Protein AF-A0A2K3P5J8-F1 (afdb_monomer)

Radius of gyration: 22.22 Å; Cα contacts (8 Å, |Δi|>4): 379; chains: 1; bounding box: 51×48×71 Å

InterPro domains:
  IPR001128 Cytochrome P450 [PF00067] (2-139)
  IPR001128 Cytochrome P450 [PF00067] (143-196)
  IPR001128 Cytochrome P450 [PF00067] (200-304)
  IPR001128 Cytochrome P450 [PR00385] (159-176)
  IPR001128 Cytochrome P450 [PR00385] (253-262)
  IPR001128 Cytochrome P450 [PR00385] (262-273)
  IPR002401 Cytochrome P450, E-class, group I [PR00463] (1-13)
  IPR002401 Cytochrome P450, E-class, group I [PR00463] (216-240)
  IPR002401 Cytochrome P450, E-class, group I [PR00463] (252-262)
  IPR002401 Cytochrome P450, E-class, group I [PR00463] (262-285)
  IPR017972 Cytochrome P450, conserved site [PS00086] (255-264)
  IPR036396 Cytochrome P450 superfamily [G3DSA:1.10.630.10] (1-140)
  IPR036396 Cytochrome P450 superfamily [G3DSA:1.10.630.10] (141-198)
  IPR036396 Cytochrome P450 superfamily [G3DSA:1.10.630.10] (199-310)
  IPR036396 Cytochrome P450 superfamily [SSF48264] (2-319)
  IPR052306 Cytochrome P450 71D [PTHR47953] (198-319)

Foldseek 3Di:
DQCCPCPVCVVLNVAADQDLLCCVQLVHLQAQQHDGDDPSNVVNLCCLQVPCQDLVNLVVLVVQLVVLLVVLLVVQVVQFQHKDLVQVSLLLSLLSSLCCSVPVDRDPCSVVLLVVLQVSLQVQQDDDVCSLAVVPVVSVDDDDHDDNVVSHSSVVRNQDHHDDPPPVVVVVVVCVVPVVSVVVSVVVSVVVQPDDGDWDDDPNDIDDGNPDDDDPLVCLQQPCVVDPVSVDPDPCVCVPDPDDCAAPHSSHPPQHHHPSGNSNPSNVVCSPVVSVVSPVVFWDKDDPPPDDPVNPDQDWDGGSDTDRPDGDMIRTHTPDD

Structure (mmCIF, N/CA/C/O backbone):
data_AF-A0A2K3P5J8-F1
#
_entry.id   AF-A0A2K3P5J8-F1
#
loop_
_atom_site.group_PDB
_atom_site.id
_atom_site.type_symbol
_atom_site.label_atom_id
_atom_site.label_alt_id
_atom_site.label_comp_id
_atom_site.label_asym_id
_atom_site.label_entity_id
_atom_site.label_seq_id
_atom_site.pdbx_PDB_ins_code
_atom_site.Cartn_x
_atom_site.Cartn_y
_atom_site.Cartn_z
_atom_site.occupancy
_atom_site.B_iso_or_equiv
_atom_site.auth_seq_id
_atom_site.auth_comp_id
_atom_site.auth_asym_id
_atom_site.auth_atom_id
_atom_site.pdbx_PDB_model_num
ATOM 1 N N . MET A 1 1 ? 4.972 -18.126 -15.139 1.00 86.12 1 MET A N 1
ATOM 2 C CA . MET A 1 1 ? 5.024 -16.752 -15.685 1.00 86.12 1 MET A CA 1
ATOM 3 C C . MET A 1 1 ? 5.557 -15.723 -14.688 1.00 86.12 1 MET A C 1
ATOM 5 O O . MET A 1 1 ? 6.621 -15.188 -14.948 1.00 86.12 1 MET A O 1
ATOM 9 N N . THR A 1 2 ? 4.918 -15.466 -13.536 1.00 89.62 2 THR A N 1
ATOM 10 C CA . THR A 1 2 ? 5.352 -14.400 -12.597 1.00 89.62 2 THR A CA 1
ATOM 11 C C . THR A 1 2 ? 6.820 -14.499 -12.171 1.00 89.62 2 THR A C 1
ATOM 13 O O . THR A 1 2 ? 7.558 -13.527 -12.296 1.00 89.62 2 THR A O 1
ATOM 16 N N . LYS A 1 3 ? 7.278 -15.687 -11.754 1.00 90.88 3 LYS A N 1
ATOM 17 C CA . LYS A 1 3 ? 8.689 -15.945 -11.419 1.00 90.88 3 LYS A CA 1
ATOM 18 C C . LYS A 1 3 ? 9.641 -15.673 -12.590 1.00 90.88 3 LYS A C 1
ATOM 20 O O . LYS A 1 3 ? 10.708 -15.102 -12.391 1.00 90.88 3 LYS A O 1
ATOM 25 N N . GLU A 1 4 ? 9.253 -16.046 -13.809 1.00 89.19 4 GLU A N 1
ATOM 26 C CA . GLU A 1 4 ? 10.071 -15.795 -15.001 1.00 89.19 4 GLU A CA 1
ATOM 27 C C . GLU A 1 4 ? 10.214 -14.304 -15.292 1.00 89.19 4 GLU A C 1
ATOM 29 O O . GLU A 1 4 ? 11.295 -13.873 -15.669 1.00 89.19 4 GLU A O 1
ATOM 34 N N . ILE A 1 5 ? 9.163 -13.515 -15.067 1.00 89.19 5 ILE A N 1
ATOM 35 C CA . ILE A 1 5 ? 9.179 -12.061 -15.271 1.00 89.19 5 ILE A CA 1
ATOM 36 C C . ILE A 1 5 ? 9.971 -11.360 -14.164 1.00 89.19 5 ILE A C 1
ATOM 38 O O . ILE A 1 5 ? 10.838 -10.541 -14.438 1.00 89.19 5 ILE A O 1
ATOM 42 N N . MET A 1 6 ? 9.658 -11.657 -12.901 1.00 91.00 6 MET A N 1
ATOM 43 C CA . MET A 1 6 ? 10.107 -10.853 -11.759 1.00 91.00 6 MET A CA 1
ATOM 44 C C . MET A 1 6 ? 11.432 -11.323 -11.151 1.00 91.00 6 MET A C 1
ATOM 46 O O . MET A 1 6 ? 11.985 -10.623 -10.306 1.00 91.00 6 MET A O 1
ATOM 50 N N . LYS A 1 7 ? 11.932 -12.503 -11.542 1.00 90.50 7 LYS A N 1
ATOM 51 C CA . LYS A 1 7 ? 13.196 -13.062 -11.041 1.00 90.50 7 LYS A CA 1
ATOM 52 C C . LYS A 1 7 ? 14.131 -13.496 -12.160 1.00 90.50 7 LYS A C 1
ATOM 54 O O . LYS A 1 7 ? 15.278 -13.073 -12.160 1.00 90.50 7 LYS A O 1
ATOM 59 N N . THR A 1 8 ? 13.668 -14.322 -13.097 1.00 89.00 8 THR A N 1
ATOM 60 C CA . THR A 1 8 ? 14.549 -14.857 -14.153 1.00 89.00 8 THR A CA 1
ATOM 61 C C . THR A 1 8 ? 14.939 -13.788 -15.174 1.00 89.00 8 THR A C 1
ATOM 63 O O . THR A 1 8 ? 16.115 -13.629 -15.473 1.00 89.00 8 THR A O 1
ATOM 66 N N . ASN A 1 9 ? 13.961 -13.029 -15.669 1.00 86.69 9 ASN A N 1
ATOM 67 C CA . ASN A 1 9 ? 14.130 -11.964 -16.661 1.00 86.69 9 ASN A CA 1
ATOM 68 C C . ASN A 1 9 ? 13.915 -10.583 -16.024 1.00 86.69 9 ASN A C 1
ATOM 70 O O . ASN A 1 9 ? 13.424 -9.654 -16.665 1.00 86.69 9 ASN A O 1
ATOM 74 N N . ASP A 1 10 ? 14.244 -10.449 -14.736 1.00 87.19 10 ASP A N 1
ATOM 75 C CA . ASP A 1 10 ? 13.905 -9.260 -13.954 1.00 87.19 10 ASP A CA 1
ATOM 76 C C . ASP A 1 10 ? 14.518 -7.983 -14.533 1.00 87.19 10 ASP A C 1
ATOM 78 O O . ASP A 1 10 ? 13.893 -6.929 -14.502 1.00 87.19 10 ASP A O 1
ATOM 82 N N . PHE A 1 11 ? 15.711 -8.091 -15.114 1.00 87.06 11 PHE A N 1
ATOM 83 C CA . PHE A 1 11 ? 16.410 -7.009 -15.783 1.00 87.06 11 PHE A CA 1
ATOM 84 C C . PHE A 1 11 ? 15.687 -6.572 -17.064 1.00 87.06 11 PHE A C 1
ATOM 86 O O . PHE A 1 11 ? 15.531 -5.377 -17.287 1.00 87.06 11 PHE A O 1
ATOM 93 N N . THR A 1 12 ? 15.152 -7.510 -17.849 1.00 85.38 12 THR A N 1
ATOM 94 C CA . THR A 1 12 ? 14.373 -7.217 -19.064 1.00 85.38 12 THR A CA 1
ATOM 95 C C . THR A 1 12 ? 13.085 -6.454 -18.743 1.00 85.38 12 THR A C 1
ATOM 97 O O . THR A 1 12 ? 12.667 -5.582 -19.501 1.00 85.38 12 THR A O 1
ATOM 100 N N . PHE A 1 13 ? 12.468 -6.747 -17.594 1.00 86.12 13 PHE A N 1
ATOM 101 C CA . PHE A 1 13 ? 11.162 -6.2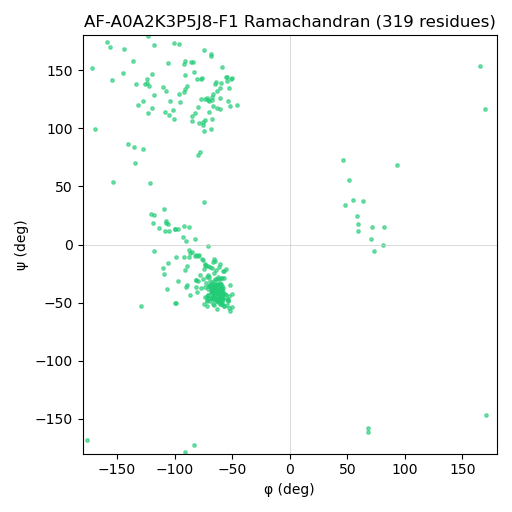06 -17.202 1.00 86.12 13 PHE A CA 1
ATOM 102 C C . PHE A 1 13 ? 11.214 -5.166 -16.080 1.00 86.12 13 PHE A C 1
ATOM 104 O O . PHE A 1 13 ? 10.180 -4.806 -15.512 1.00 86.12 13 PHE A O 1
ATOM 111 N N . CYS A 1 14 ? 12.402 -4.673 -15.727 1.00 86.75 14 CYS A N 1
ATOM 112 C CA . CYS A 1 14 ? 12.530 -3.702 -14.647 1.00 86.75 14 CYS A CA 1
ATOM 113 C C . CYS A 1 14 ? 12.212 -2.267 -15.071 1.00 86.75 14 CYS A C 1
ATOM 115 O O . CYS A 1 14 ? 12.124 -1.413 -14.192 1.00 86.75 14 CYS A O 1
ATOM 117 N N . ASP A 1 15 ? 12.026 -1.976 -16.356 1.00 87.00 15 ASP A N 1
ATOM 118 C CA . ASP A 1 15 ? 11.638 -0.644 -16.815 1.00 87.00 15 ASP A CA 1
ATOM 119 C C . ASP A 1 15 ? 10.164 -0.313 -16.544 1.00 87.00 15 ASP A C 1
ATOM 121 O O . ASP A 1 15 ? 9.356 -1.147 -16.121 1.00 87.00 15 ASP A O 1
ATOM 125 N N . ARG A 1 16 ? 9.830 0.968 -16.706 1.00 82.62 16 ARG A N 1
ATOM 126 C CA . ARG A 1 16 ? 8.494 1.517 -16.477 1.00 82.62 16 ARG A CA 1
ATOM 127 C C . ARG A 1 16 ? 7.994 2.214 -17.735 1.00 82.62 16 ARG A C 1
ATOM 129 O O . ARG A 1 16 ? 8.796 2.827 -18.439 1.00 82.62 16 ARG A O 1
ATOM 136 N N . PRO A 1 17 ? 6.691 2.112 -18.044 1.00 78.12 17 PRO A N 1
ATOM 137 C CA . PRO A 1 17 ? 6.128 2.861 -19.153 1.00 78.12 17 PRO A CA 1
ATOM 138 C C . PRO A 1 17 ? 6.231 4.361 -18.863 1.00 78.12 17 PRO A C 1
ATOM 140 O O . PRO A 1 17 ? 5.991 4.792 -17.739 1.00 78.12 17 PRO A O 1
ATOM 143 N N . ASN A 1 18 ? 6.556 5.151 -19.884 1.00 73.81 18 ASN A N 1
ATOM 144 C CA . ASN A 1 18 ? 6.472 6.604 -19.801 1.00 73.81 18 ASN A CA 1
ATOM 145 C C . ASN A 1 18 ? 5.001 7.003 -19.978 1.00 73.81 18 ASN A C 1
ATOM 147 O O . ASN A 1 18 ? 4.463 6.882 -21.080 1.00 73.81 18 ASN A O 1
ATOM 151 N N . LEU A 1 19 ? 4.355 7.377 -18.875 1.00 74.94 19 LEU A N 1
ATOM 152 C CA . LEU A 1 19 ? 2.965 7.827 -18.836 1.00 74.94 19 LEU A CA 1
ATOM 153 C C . LEU A 1 19 ? 2.952 9.335 -18.586 1.00 74.94 19 LEU A C 1
ATOM 155 O O . LEU A 1 19 ? 3.613 9.797 -17.655 1.00 74.94 19 LEU A O 1
ATOM 159 N N . LEU A 1 20 ? 2.182 10.100 -19.354 1.00 69.19 20 LEU A N 1
ATOM 160 C CA . LEU A 1 20 ? 2.108 11.557 -19.272 1.00 69.19 20 LEU A CA 1
ATOM 161 C C . LEU A 1 20 ? 1.772 12.032 -17.857 1.00 69.19 20 LEU A C 1
ATOM 163 O O . LEU A 1 20 ? 2.447 12.913 -17.332 1.00 69.19 20 LEU A O 1
ATOM 167 N N . LEU A 1 21 ? 0.764 11.430 -17.220 1.00 67.62 21 LEU A N 1
ATOM 168 C CA . LEU A 1 21 ? 0.377 11.806 -15.858 1.00 67.62 21 LEU A CA 1
ATOM 169 C C . LEU A 1 21 ? 1.477 11.488 -14.843 1.00 67.62 21 LEU A C 1
ATOM 171 O O . LEU A 1 21 ? 1.719 12.297 -13.951 1.00 67.62 21 LEU A O 1
ATOM 175 N N . SER A 1 22 ? 2.193 10.369 -15.009 1.00 70.19 22 SER A N 1
ATOM 176 C CA . SER A 1 22 ? 3.360 10.077 -14.169 1.00 70.19 22 SER A CA 1
ATOM 177 C C . SER A 1 22 ? 4.454 11.122 -14.381 1.00 70.19 22 SER A C 1
ATOM 179 O O . SER A 1 22 ? 4.959 11.680 -13.415 1.00 70.19 22 SER A O 1
ATOM 181 N N . THR A 1 23 ? 4.740 11.493 -15.628 1.00 73.56 23 THR A N 1
ATOM 182 C CA . THR A 1 23 ? 5.722 12.520 -15.986 1.00 73.56 23 THR A CA 1
ATOM 183 C C . THR A 1 23 ? 5.356 13.878 -15.391 1.00 73.56 23 THR A C 1
ATOM 185 O O . THR A 1 23 ? 6.232 14.578 -14.900 1.00 73.56 23 THR A O 1
ATOM 188 N N . ILE A 1 24 ? 4.076 14.244 -15.343 1.00 69.69 24 ILE A N 1
ATOM 189 C CA . ILE A 1 24 ? 3.640 15.502 -14.722 1.00 69.69 24 ILE A CA 1
ATOM 190 C C . ILE A 1 24 ? 3.752 15.429 -13.193 1.00 69.69 24 ILE A C 1
ATOM 192 O O . ILE A 1 24 ? 4.382 16.283 -12.574 1.00 69.69 24 ILE A O 1
ATOM 196 N N . LEU A 1 25 ? 3.156 14.408 -12.575 1.00 67.38 25 LEU A N 1
ATOM 197 C CA . LEU A 1 25 ? 3.009 14.332 -11.116 1.00 67.38 25 LEU A CA 1
ATOM 198 C C . LEU A 1 25 ? 4.304 13.991 -10.385 1.00 67.38 25 LEU A C 1
ATOM 200 O O . LEU A 1 25 ? 4.431 14.249 -9.191 1.00 67.38 25 LEU A O 1
ATOM 204 N N . THR A 1 26 ? 5.260 13.399 -11.090 1.00 70.62 26 THR A N 1
ATOM 205 C CA . THR A 1 26 ? 6.503 12.895 -10.499 1.00 70.62 26 THR A CA 1
ATOM 206 C C . THR A 1 26 ? 7.724 13.574 -11.109 1.00 70.62 26 THR A C 1
ATOM 208 O O . THR A 1 26 ? 8.815 13.008 -11.136 1.00 70.62 26 THR A O 1
ATOM 211 N N . TYR A 1 27 ? 7.521 14.804 -11.601 1.00 73.44 27 TYR A N 1
ATOM 212 C CA . TYR A 1 27 ? 8.539 15.682 -12.176 1.00 73.44 27 TYR A CA 1
ATOM 213 C C . TYR A 1 27 ? 9.438 14.935 -13.162 1.00 73.44 27 TYR A C 1
ATOM 215 O O . TYR A 1 27 ? 10.588 14.607 -12.879 1.00 73.44 27 TYR A O 1
ATOM 223 N N . ASN A 1 28 ? 8.869 14.633 -14.322 1.00 76.38 28 ASN A N 1
ATOM 224 C CA . ASN A 1 28 ? 9.479 13.890 -15.413 1.00 76.38 28 ASN A CA 1
ATOM 225 C C . ASN A 1 28 ? 9.842 12.430 -15.076 1.00 76.38 28 ASN A C 1
ATOM 227 O O . ASN A 1 28 ? 10.878 11.932 -15.515 1.00 76.38 28 ASN A O 1
ATOM 231 N N . ALA A 1 29 ? 9.001 11.742 -14.290 1.00 78.50 29 ALA A N 1
ATOM 232 C CA . ALA A 1 29 ? 9.229 10.349 -13.888 1.00 78.50 29 ALA A CA 1
ATOM 233 C C . ALA A 1 29 ? 10.597 10.152 -13.212 1.00 78.50 29 ALA A C 1
ATOM 235 O O . ALA A 1 29 ? 11.289 9.161 -13.437 1.00 78.50 29 ALA A O 1
ATOM 236 N N . THR A 1 30 ? 11.023 11.115 -12.391 1.00 81.38 30 THR A N 1
ATOM 237 C CA . THR A 1 30 ? 12.335 11.082 -11.719 1.00 81.38 30 THR A CA 1
ATOM 238 C C . THR A 1 30 ? 12.295 10.400 -10.356 1.00 81.38 30 THR A C 1
ATOM 240 O O . THR A 1 30 ? 13.314 10.322 -9.677 1.00 81.38 30 THR A O 1
ATOM 243 N N . ASP A 1 31 ? 11.141 9.880 -9.961 1.00 82.75 31 ASP A N 1
ATOM 244 C CA . ASP A 1 31 ? 10.885 9.256 -8.670 1.00 82.75 31 ASP A CA 1
ATOM 245 C C . ASP A 1 31 ? 11.318 7.774 -8.575 1.00 82.75 31 ASP A C 1
ATOM 247 O O . ASP A 1 31 ? 11.957 7.206 -9.459 1.00 82.75 31 ASP A O 1
ATOM 251 N N . ILE A 1 32 ? 10.968 7.100 -7.473 1.00 86.19 32 ILE A N 1
ATOM 252 C CA . ILE A 1 32 ? 11.388 5.710 -7.248 1.00 86.19 32 ILE A CA 1
ATOM 253 C C . ILE A 1 32 ? 10.582 4.654 -8.025 1.00 86.19 32 ILE A C 1
ATOM 255 O O . ILE A 1 32 ? 11.126 3.569 -8.279 1.00 86.19 32 ILE A O 1
ATOM 259 N N . ALA A 1 33 ? 9.321 4.910 -8.396 1.00 82.12 33 ALA A N 1
ATOM 260 C CA . ALA A 1 33 ? 8.473 3.873 -9.003 1.00 82.12 33 ALA A CA 1
ATOM 261 C C . ALA A 1 33 ? 8.146 4.052 -10.489 1.00 82.12 33 ALA A C 1
ATOM 263 O O . ALA A 1 33 ? 7.868 3.023 -11.108 1.00 82.12 33 ALA A O 1
ATOM 264 N N . PHE A 1 34 ? 8.258 5.249 -11.077 1.00 83.56 34 PHE A N 1
ATOM 265 C CA . PHE A 1 34 ? 8.094 5.480 -12.521 1.00 83.56 34 PHE A CA 1
ATOM 266 C C . PHE A 1 34 ? 9.417 5.727 -13.252 1.00 83.56 34 PHE A C 1
ATOM 268 O O . PHE A 1 34 ? 9.468 5.544 -14.468 1.00 83.56 34 PHE A O 1
ATOM 275 N N . SER A 1 35 ? 10.509 6.033 -12.543 1.00 85.12 35 SER A N 1
ATOM 276 C CA . SER A 1 35 ? 11.811 6.203 -13.198 1.00 85.12 35 SER A CA 1
ATOM 277 C C . SER A 1 35 ? 12.299 4.949 -13.923 1.00 85.12 35 SER A C 1
ATOM 279 O O . SER A 1 35 ? 12.272 3.825 -13.392 1.00 85.12 35 SER A O 1
ATOM 281 N N . THR A 1 36 ? 12.790 5.162 -15.147 1.00 87.38 36 THR A N 1
ATOM 282 C CA . THR A 1 36 ? 13.476 4.154 -15.961 1.00 87.38 36 THR A CA 1
ATOM 283 C C . THR A 1 36 ? 14.659 3.569 -15.203 1.00 87.38 36 THR A C 1
ATOM 285 O O . THR A 1 36 ? 15.345 4.258 -14.443 1.00 87.38 36 THR A O 1
ATOM 288 N N . TYR A 1 37 ? 14.906 2.282 -15.391 1.00 87.56 37 TYR A N 1
ATOM 289 C CA . TYR A 1 37 ? 15.987 1.599 -14.711 1.00 87.56 37 TYR A CA 1
ATOM 290 C C . TYR A 1 37 ? 17.330 2.132 -15.212 1.00 87.56 37 TYR A C 1
ATOM 292 O O . TYR A 1 37 ? 17.629 2.131 -16.401 1.00 87.56 37 TYR A O 1
ATOM 300 N N . GLY A 1 38 ? 18.165 2.597 -14.290 1.00 88.56 38 GLY A N 1
ATOM 301 C CA . GLY A 1 38 ? 19.421 3.245 -14.637 1.00 88.56 38 GLY A CA 1
ATOM 302 C C . GLY A 1 38 ? 20.235 3.607 -13.407 1.00 88.56 38 GLY A C 1
ATOM 303 O O . GLY A 1 38 ? 19.972 3.137 -12.300 1.00 88.56 38 GLY A O 1
ATOM 304 N N . GLU A 1 39 ? 21.272 4.419 -13.588 1.00 90.00 39 GLU A N 1
ATOM 305 C CA . GLU A 1 39 ? 22.071 4.927 -12.469 1.00 90.00 39 GLU A CA 1
ATOM 306 C C . GLU A 1 39 ? 21.240 5.792 -11.513 1.00 90.00 39 GLU A C 1
ATOM 308 O O . GLU A 1 39 ? 21.223 5.507 -10.318 1.00 90.00 39 GLU A O 1
ATOM 313 N N . HIS A 1 40 ? 20.471 6.745 -12.047 1.00 87.38 40 HIS A N 1
ATOM 314 C CA . HIS A 1 40 ? 19.578 7.618 -11.274 1.00 87.38 40 HIS A CA 1
ATOM 315 C C . HIS A 1 40 ? 18.622 6.828 -10.372 1.00 87.38 40 HIS A C 1
ATOM 317 O O . HIS A 1 40 ? 18.630 6.980 -9.151 1.00 87.38 40 HIS A O 1
ATOM 323 N N . TRP A 1 41 ? 17.863 5.890 -10.949 1.00 93.06 41 TRP A N 1
ATOM 324 C CA . TRP A 1 41 ? 16.949 5.058 -10.170 1.00 93.06 41 TRP A CA 1
ATOM 325 C C . TRP A 1 41 ? 17.677 4.215 -9.109 1.00 93.06 41 TRP A C 1
ATOM 327 O O . TRP A 1 41 ? 17.188 4.078 -7.986 1.00 93.06 41 TRP A O 1
ATOM 337 N N . ARG A 1 42 ? 18.863 3.668 -9.422 1.00 92.06 42 ARG A N 1
ATOM 338 C CA . ARG A 1 42 ? 19.667 2.912 -8.444 1.00 92.06 42 ARG A CA 1
ATOM 339 C C . ARG A 1 42 ? 20.112 3.797 -7.281 1.00 92.06 42 ARG A C 1
ATOM 341 O O . ARG A 1 42 ? 20.085 3.331 -6.143 1.00 92.06 42 ARG A O 1
ATOM 348 N N . GLN A 1 43 ? 20.482 5.051 -7.544 1.00 91.00 43 GLN A N 1
ATOM 349 C CA . GLN A 1 43 ? 20.839 6.024 -6.510 1.00 91.00 43 GLN A CA 1
ATOM 350 C C . GLN A 1 43 ? 19.633 6.367 -5.625 1.00 91.00 43 GLN A C 1
ATOM 352 O O . GLN A 1 43 ? 19.740 6.253 -4.405 1.00 91.00 43 GLN A O 1
ATOM 357 N N . ILE A 1 44 ? 18.468 6.674 -6.207 1.00 89.94 44 ILE A N 1
ATOM 358 C CA . ILE A 1 44 ? 17.240 6.936 -5.433 1.00 89.94 44 ILE A CA 1
ATOM 359 C C . ILE A 1 44 ? 16.849 5.717 -4.602 1.00 89.94 44 ILE A C 1
ATOM 361 O O . ILE A 1 44 ? 16.596 5.842 -3.406 1.00 89.94 44 ILE A O 1
ATOM 365 N N . ARG A 1 45 ? 16.858 4.516 -5.194 1.00 92.94 45 ARG A N 1
ATOM 366 C CA . ARG A 1 45 ? 16.568 3.282 -4.452 1.00 92.94 45 ARG A CA 1
ATOM 367 C C . ARG A 1 45 ? 17.541 3.081 -3.300 1.00 92.94 45 ARG A C 1
ATOM 369 O O . ARG A 1 45 ? 17.107 2.687 -2.220 1.00 92.94 45 ARG A O 1
ATOM 376 N N . LYS A 1 46 ? 18.831 3.352 -3.511 1.00 92.50 46 LYS A N 1
ATOM 377 C CA . LYS A 1 46 ? 19.844 3.277 -2.457 1.00 92.50 46 LYS A CA 1
ATOM 378 C C . LYS A 1 46 ? 19.521 4.250 -1.325 1.00 92.50 46 LYS A C 1
ATOM 380 O O . LYS A 1 46 ? 19.500 3.818 -0.181 1.00 92.50 46 LYS A O 1
ATOM 385 N N . ILE A 1 47 ? 19.200 5.505 -1.633 1.00 90.25 47 ILE A N 1
ATOM 386 C CA . ILE A 1 47 ? 18.801 6.506 -0.631 1.00 90.25 47 ILE A CA 1
ATOM 387 C C . ILE A 1 47 ? 17.560 6.031 0.134 1.00 90.25 47 ILE A C 1
ATOM 389 O O . ILE A 1 47 ? 17.567 5.989 1.363 1.00 90.25 47 ILE A O 1
ATOM 393 N N . CYS A 1 48 ? 16.513 5.595 -0.569 1.00 88.06 48 CYS A N 1
ATOM 394 C CA . CYS A 1 48 ? 15.288 5.127 0.072 1.00 88.06 48 CYS A CA 1
ATOM 395 C C . CYS A 1 48 ? 15.534 3.925 0.988 1.00 88.06 48 CYS A C 1
ATOM 397 O O . CYS A 1 48 ? 15.074 3.935 2.121 1.00 88.06 48 CYS A O 1
ATOM 399 N N . VAL A 1 49 ? 16.255 2.901 0.531 1.00 91.25 49 VAL A N 1
ATOM 400 C CA . VAL A 1 49 ? 16.419 1.648 1.288 1.00 91.25 49 VAL A CA 1
ATOM 401 C C . VAL A 1 49 ? 17.491 1.761 2.374 1.00 91.25 49 VAL A C 1
ATOM 403 O O . VAL A 1 49 ? 17.304 1.232 3.466 1.00 91.25 49 VAL A O 1
ATOM 406 N N . ILE A 1 50 ? 18.613 2.423 2.087 1.00 90.50 50 ILE A N 1
ATOM 407 C CA . ILE A 1 50 ? 19.768 2.468 2.993 1.00 90.50 50 ILE A CA 1
ATOM 408 C C . ILE A 1 50 ? 19.680 3.641 3.958 1.00 90.50 50 ILE A C 1
ATOM 410 O O . ILE A 1 50 ? 20.048 3.465 5.111 1.00 90.50 50 ILE A O 1
ATOM 414 N N . GLU A 1 51 ? 19.165 4.798 3.546 1.00 88.62 51 GLU A N 1
ATOM 415 C CA . GLU A 1 51 ? 19.153 5.992 4.403 1.00 88.62 51 GLU A CA 1
ATOM 416 C C . GLU A 1 51 ? 17.783 6.195 5.065 1.00 88.62 51 GLU A C 1
ATOM 418 O O . GLU A 1 51 ? 17.683 6.329 6.287 1.00 88.62 51 GLU A O 1
ATOM 423 N N . LEU A 1 52 ? 16.704 6.166 4.276 1.00 87.06 52 LEU A N 1
ATOM 424 C CA . LEU A 1 52 ? 15.376 6.575 4.752 1.00 87.06 52 LEU A CA 1
ATOM 425 C C . LEU A 1 52 ? 14.589 5.446 5.433 1.00 87.06 52 LEU A C 1
ATOM 427 O O . LEU A 1 52 ? 13.975 5.661 6.476 1.00 87.06 52 LEU A O 1
ATOM 431 N N . LEU A 1 53 ? 14.597 4.244 4.853 1.00 89.75 53 LEU A N 1
ATOM 432 C CA . LEU A 1 53 ? 13.686 3.143 5.201 1.00 89.75 53 LEU A CA 1
ATOM 433 C C . LEU A 1 53 ? 14.429 1.903 5.718 1.00 89.75 53 LEU A C 1
ATOM 435 O O . LEU A 1 53 ? 13.874 0.804 5.748 1.00 89.75 53 LEU A O 1
ATOM 439 N N . ASN A 1 54 ? 15.681 2.073 6.153 1.00 91.19 54 ASN A N 1
ATOM 440 C CA . ASN A 1 54 ? 16.422 1.019 6.838 1.00 91.19 54 ASN A CA 1
ATOM 441 C C . ASN A 1 54 ? 15.815 0.737 8.232 1.00 91.19 54 ASN A C 1
ATOM 443 O O . ASN A 1 54 ? 15.085 1.556 8.795 1.00 91.19 54 ASN A O 1
ATOM 447 N N . ALA A 1 55 ? 16.167 -0.402 8.832 1.00 91.75 55 ALA A N 1
ATOM 448 C CA . ALA A 1 55 ? 15.633 -0.819 10.131 1.00 91.75 55 ALA A CA 1
ATOM 449 C C . ALA A 1 55 ? 15.880 0.197 11.264 1.00 91.75 55 ALA A C 1
ATOM 451 O O . ALA A 1 55 ? 15.000 0.412 12.093 1.00 91.75 55 ALA A O 1
ATOM 452 N N . LYS A 1 56 ? 17.044 0.860 11.292 1.00 93.69 56 LYS A N 1
ATOM 453 C CA . LYS A 1 56 ? 17.385 1.876 12.301 1.00 93.69 56 LYS A CA 1
ATOM 454 C C . LYS A 1 56 ? 16.515 3.127 12.149 1.00 93.69 56 LYS A C 1
ATO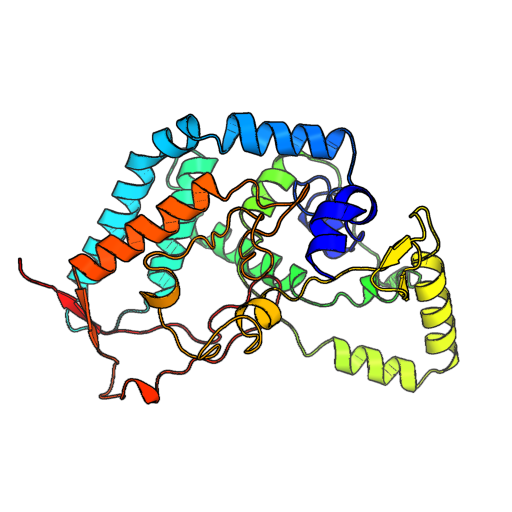M 456 O O . LYS A 1 56 ? 15.968 3.603 13.142 1.00 93.69 56 LYS A O 1
ATOM 461 N N . SER A 1 57 ? 16.349 3.626 10.926 1.00 91.00 57 SER A N 1
ATOM 462 C CA . SER A 1 57 ? 15.492 4.776 10.619 1.00 91.00 57 SER A CA 1
ATOM 463 C C . SER A 1 57 ? 14.033 4.457 10.944 1.00 91.00 57 SER A C 1
ATOM 465 O O . SER A 1 57 ? 13.398 5.183 11.706 1.00 91.00 57 SER A O 1
ATOM 467 N N . VAL A 1 58 ? 13.524 3.303 10.501 1.00 91.31 58 VAL A N 1
ATOM 468 C CA . VAL A 1 58 ? 12.161 2.857 10.830 1.00 91.31 58 VAL A CA 1
ATOM 469 C C . VAL A 1 58 ? 11.961 2.710 12.339 1.00 91.31 58 VAL A C 1
ATOM 471 O O . VAL A 1 58 ? 10.909 3.100 12.853 1.00 91.31 58 VAL A O 1
ATOM 474 N N . GLN A 1 59 ? 12.948 2.187 13.069 1.00 93.31 59 GLN A N 1
ATOM 475 C CA . GLN A 1 59 ? 12.880 2.077 14.526 1.00 93.31 59 GLN A CA 1
ATOM 476 C C . GLN A 1 59 ? 12.857 3.449 15.205 1.00 93.31 59 GLN A C 1
ATOM 478 O O . GLN A 1 59 ? 12.142 3.619 16.190 1.00 93.31 59 GLN A O 1
ATOM 483 N N . SER A 1 60 ? 13.568 4.443 14.666 1.00 94.38 60 SER A N 1
ATOM 484 C CA . SER A 1 60 ? 13.544 5.809 15.204 1.00 94.38 60 SER A CA 1
ATOM 485 C C . SER A 1 60 ? 12.151 6.455 15.143 1.00 94.38 60 SER A C 1
ATOM 487 O O . SER A 1 60 ? 11.802 7.243 16.015 1.00 94.38 60 SER A O 1
ATOM 489 N N . PHE A 1 61 ? 11.307 6.049 14.187 1.00 92.31 61 PHE A N 1
ATOM 490 C CA . PHE A 1 61 ? 9.925 6.528 14.051 1.00 92.31 61 PHE A CA 1
ATOM 491 C C . PHE A 1 61 ? 8.919 5.822 14.970 1.00 92.31 61 PHE A C 1
ATOM 493 O O . PHE A 1 61 ? 7.714 6.051 14.864 1.00 92.31 61 PHE A O 1
ATOM 500 N N . ARG A 1 62 ? 9.378 4.933 15.858 1.00 94.31 62 ARG A N 1
ATOM 501 C CA . ARG A 1 62 ? 8.501 4.156 16.742 1.00 94.31 62 ARG A CA 1
ATOM 502 C C . ARG A 1 62 ? 7.627 5.037 17.633 1.00 94.31 62 ARG A C 1
ATOM 504 O O . ARG A 1 62 ? 6.431 4.783 17.697 1.00 94.31 62 ARG A O 1
ATOM 511 N N . SER A 1 63 ? 8.195 6.063 18.263 1.00 95.25 63 SER A N 1
ATOM 512 C CA . SER A 1 63 ? 7.446 6.962 19.151 1.00 95.25 63 SER A CA 1
ATOM 513 C C . SER A 1 63 ? 6.339 7.712 18.409 1.00 95.25 63 SER A C 1
ATOM 515 O O . SER A 1 63 ? 5.222 7.778 18.903 1.00 95.25 63 SER A O 1
ATOM 517 N N . ILE A 1 64 ? 6.618 8.190 17.191 1.00 92.88 64 ILE A N 1
ATOM 518 C CA . ILE A 1 64 ? 5.628 8.835 16.315 1.00 92.88 64 ILE A CA 1
ATOM 519 C C . ILE A 1 64 ? 4.461 7.879 16.037 1.00 92.88 64 ILE A C 1
ATOM 521 O O . ILE A 1 64 ? 3.298 8.262 16.155 1.00 92.88 64 ILE A O 1
ATOM 525 N N . ARG A 1 65 ? 4.765 6.619 15.691 1.00 92.94 65 ARG A N 1
ATOM 526 C CA . ARG A 1 65 ? 3.736 5.595 15.453 1.00 92.94 65 ARG A CA 1
ATOM 527 C C . ARG A 1 65 ? 2.908 5.324 16.703 1.00 92.94 65 ARG A C 1
ATOM 529 O O . ARG A 1 65 ? 1.685 5.318 16.626 1.00 92.94 65 ARG A O 1
ATOM 536 N N . GLU A 1 66 ? 3.559 5.102 17.840 1.00 95.88 66 GLU A N 1
ATOM 537 C CA . GLU A 1 66 ? 2.883 4.828 19.112 1.00 95.88 66 GLU A CA 1
ATOM 538 C C . GLU A 1 66 ? 2.002 6.005 19.549 1.00 95.88 66 GLU A C 1
ATOM 540 O O . GLU A 1 66 ? 0.882 5.787 20.009 1.00 95.88 66 GLU A O 1
ATOM 545 N N . GLU A 1 67 ? 2.448 7.245 19.341 1.00 95.25 67 GLU A N 1
ATOM 546 C CA . GLU A 1 67 ? 1.667 8.443 19.645 1.00 95.25 67 GLU A CA 1
ATOM 547 C C . GLU A 1 67 ? 0.432 8.575 18.742 1.00 95.25 67 GLU A C 1
ATOM 549 O O . GLU A 1 67 ? -0.682 8.739 19.245 1.00 95.25 67 GLU A O 1
ATOM 554 N N . GLU A 1 68 ? 0.590 8.474 17.418 1.00 92.19 68 GLU A N 1
ATOM 555 C CA . GLU A 1 68 ? -0.539 8.575 16.480 1.00 92.19 68 GLU A CA 1
ATOM 556 C C . GLU A 1 68 ? -1.549 7.431 16.678 1.00 92.19 68 GLU A C 1
ATOM 558 O O . GLU A 1 68 ? -2.760 7.663 16.644 1.00 92.19 68 GLU A O 1
ATOM 563 N N . VAL A 1 69 ? -1.083 6.214 16.981 1.00 93.44 69 VAL A N 1
ATOM 564 C CA . VAL A 1 69 ? -1.966 5.081 17.304 1.00 93.44 69 VAL A CA 1
ATOM 565 C C . VAL A 1 69 ? -2.635 5.255 18.670 1.00 93.44 69 VAL A C 1
ATOM 567 O O . VAL A 1 69 ? -3.823 4.970 18.808 1.00 93.44 69 VAL A O 1
ATOM 570 N N . SER A 1 70 ? -1.934 5.782 19.676 1.00 97.00 70 SER A N 1
ATOM 571 C CA . SER A 1 70 ? -2.552 6.114 20.966 1.00 97.00 70 SER A CA 1
ATOM 572 C C . SER A 1 70 ? -3.656 7.164 20.798 1.00 97.00 70 SER A C 1
ATOM 574 O O . SER A 1 70 ? -4.738 7.030 21.373 1.00 97.00 70 SER A O 1
ATOM 576 N N . ASN A 1 71 ? -3.423 8.180 19.963 1.00 95.50 71 ASN A N 1
ATOM 577 C CA . ASN A 1 71 ? -4.419 9.197 19.631 1.00 95.50 71 ASN A CA 1
ATOM 578 C C . ASN A 1 71 ? -5.624 8.601 18.887 1.00 95.50 71 ASN A C 1
ATOM 580 O O . ASN A 1 71 ? -6.763 8.964 19.192 1.00 95.50 71 ASN A O 1
ATOM 584 N N . LEU A 1 72 ? -5.392 7.659 17.966 1.00 93.69 72 LEU A N 1
ATOM 585 C CA . LEU A 1 72 ? -6.448 6.903 17.289 1.00 93.69 72 LEU A CA 1
ATOM 586 C C . LEU A 1 72 ? -7.338 6.167 18.296 1.00 93.69 72 LEU A C 1
ATOM 588 O O . LEU A 1 72 ? -8.555 6.361 18.284 1.00 93.69 72 LEU A O 1
ATOM 592 N N . VAL A 1 73 ? -6.736 5.378 19.192 1.00 96.19 73 VAL A N 1
ATOM 593 C CA . VAL A 1 73 ? -7.462 4.620 20.224 1.00 96.19 73 VAL A CA 1
ATOM 594 C C . VAL A 1 73 ? -8.273 5.565 21.107 1.00 96.19 73 VAL A C 1
ATOM 596 O O . VAL A 1 73 ? -9.483 5.396 21.211 1.00 96.19 73 VAL A O 1
ATOM 599 N N . LYS A 1 74 ? -7.660 6.624 21.655 1.00 96.75 74 LYS A N 1
ATOM 600 C CA . LYS A 1 74 ? -8.366 7.621 22.483 1.00 96.75 74 LYS A CA 1
ATOM 601 C C . LYS A 1 74 ? -9.552 8.251 21.750 1.00 96.75 74 LYS A C 1
ATOM 603 O O . LYS A 1 74 ? -10.620 8.420 22.333 1.00 96.75 74 LYS A O 1
ATOM 608 N N . SER A 1 75 ? -9.380 8.583 20.469 1.00 96.38 75 SER A N 1
ATOM 609 C CA . SER A 1 75 ? -10.436 9.177 19.644 1.00 96.38 75 SER A CA 1
ATOM 610 C C . SER A 1 75 ? -11.609 8.220 19.400 1.00 96.38 75 SER A C 1
ATOM 612 O O . SER A 1 75 ? -12.757 8.663 19.338 1.00 96.38 75 SER A O 1
ATOM 614 N N . ILE A 1 76 ? -11.336 6.920 19.257 1.00 95.50 76 ILE A N 1
ATOM 615 C CA . ILE A 1 76 ? -12.365 5.881 19.105 1.00 95.50 76 ILE A CA 1
ATOM 616 C C . ILE A 1 76 ? -13.063 5.622 20.445 1.00 95.50 76 ILE A C 1
ATOM 618 O O . ILE A 1 76 ? -14.291 5.625 20.475 1.00 95.50 76 ILE A O 1
ATOM 622 N N . SER A 1 77 ? -12.321 5.492 21.550 1.00 95.12 77 SER A N 1
ATOM 623 C CA . SER A 1 77 ? -12.890 5.318 22.898 1.00 95.12 77 SER A CA 1
ATOM 624 C C . SER A 1 77 ? -13.809 6.475 23.291 1.00 95.12 77 SER A C 1
ATOM 626 O O . SER A 1 77 ? -14.867 6.254 23.867 1.00 95.12 77 SER A O 1
ATOM 628 N N . ALA A 1 78 ? -13.459 7.713 22.926 1.00 95.62 78 ALA A N 1
ATOM 629 C CA . ALA A 1 78 ? -14.315 8.879 23.155 1.00 95.62 78 ALA A CA 1
ATOM 630 C C . ALA A 1 78 ? -15.642 8.837 22.368 1.00 95.62 78 ALA A C 1
ATOM 632 O O . ALA A 1 78 ? -16.549 9.612 22.657 1.00 95.62 78 ALA A O 1
ATOM 633 N N . SER A 1 79 ? -15.749 7.953 21.374 1.00 94.44 79 SER A N 1
ATOM 634 C CA . SER A 1 79 ? -16.937 7.750 20.539 1.00 94.44 79 SER A CA 1
ATOM 635 C C . SER A 1 79 ? -17.656 6.430 20.866 1.00 94.44 79 SER A C 1
ATOM 637 O O . SER A 1 79 ? -18.398 5.918 20.026 1.00 94.44 79 SER A O 1
ATOM 639 N N . GLU A 1 80 ? -17.423 5.847 22.049 1.00 92.62 80 GLU A N 1
ATOM 640 C CA . GLU A 1 80 ? -18.050 4.590 22.472 1.00 92.62 80 GLU A CA 1
ATOM 641 C C . GLU A 1 80 ? -19.580 4.636 22.338 1.00 92.62 80 GLU A C 1
ATOM 643 O O . GLU A 1 80 ? -20.235 5.621 22.685 1.00 92.62 80 GLU A O 1
ATOM 648 N N . GLY A 1 81 ? -20.154 3.569 21.776 1.00 89.75 81 GLY A N 1
ATOM 649 C CA . GLY A 1 81 ? -21.594 3.469 21.525 1.00 89.75 81 GLY A CA 1
ATOM 650 C C . GLY A 1 81 ? -22.122 4.324 20.363 1.00 89.75 81 GLY A C 1
ATOM 651 O O . GLY A 1 81 ? -23.287 4.177 20.000 1.00 89.75 81 GLY A O 1
ATOM 652 N N . SER A 1 82 ? -21.287 5.162 19.741 1.00 95.75 82 SER A N 1
ATOM 653 C CA . SER A 1 82 ? -21.648 5.990 18.583 1.00 95.75 82 SER A CA 1
ATOM 654 C C . SER A 1 82 ? -21.051 5.448 17.283 1.00 95.75 82 SER A C 1
ATOM 656 O O . SER A 1 82 ? -20.042 4.747 17.285 1.00 95.75 82 SER A O 1
ATOM 658 N N . VAL A 1 83 ? -21.665 5.780 16.144 1.00 96.38 83 VAL A N 1
ATOM 659 C CA . VAL A 1 83 ? -21.145 5.380 14.829 1.00 96.38 83 VAL A CA 1
ATOM 660 C C . VAL A 1 83 ? -19.881 6.173 14.503 1.00 96.38 83 VAL A C 1
ATOM 662 O O . VAL A 1 83 ? -19.882 7.403 14.501 1.00 96.38 83 VAL A O 1
ATOM 665 N N . VAL A 1 84 ? -18.810 5.456 14.180 1.00 95.69 84 VAL A N 1
ATOM 666 C CA . VAL A 1 84 ? -17.503 5.995 13.818 1.00 95.69 84 VAL A CA 1
ATOM 667 C C . VAL A 1 84 ? -17.156 5.592 12.393 1.00 95.69 84 VAL A C 1
ATOM 669 O O . VAL A 1 84 ? -17.154 4.410 12.064 1.00 95.69 84 VAL A O 1
ATOM 672 N N . ASN A 1 85 ? -16.776 6.565 11.563 1.00 93.50 85 ASN A N 1
ATOM 673 C CA . ASN A 1 85 ? -16.133 6.297 10.278 1.00 93.50 85 ASN A CA 1
ATOM 674 C C . ASN A 1 85 ? -14.673 5.869 10.513 1.00 93.50 85 ASN A C 1
ATOM 676 O O . ASN A 1 85 ? -13.787 6.701 10.740 1.00 93.50 85 ASN A O 1
ATOM 680 N N . LEU A 1 86 ? -14.439 4.557 10.511 1.00 88.62 86 LEU A N 1
ATOM 681 C CA . LEU A 1 86 ? -13.136 3.963 10.780 1.00 88.62 86 LEU A CA 1
ATOM 682 C C . LEU A 1 86 ? -12.168 4.174 9.608 1.00 88.62 86 LEU A C 1
ATOM 684 O O . LEU A 1 86 ? -10.986 4.405 9.859 1.00 88.62 86 LEU A O 1
ATOM 688 N N . THR A 1 87 ? -12.658 4.189 8.360 1.00 85.62 87 THR A N 1
ATOM 689 C CA . THR A 1 87 ? -11.837 4.524 7.180 1.00 85.62 87 THR A CA 1
ATOM 690 C C . THR A 1 87 ? -11.161 5.879 7.362 1.00 85.62 87 THR A C 1
ATOM 692 O O . THR A 1 87 ? -9.936 5.976 7.284 1.00 85.62 87 THR A O 1
ATOM 695 N N . HIS A 1 88 ? -11.935 6.916 7.693 1.00 83.38 88 HIS A N 1
ATOM 696 C CA . HIS A 1 88 ? -11.400 8.263 7.873 1.00 83.38 88 HIS A CA 1
ATOM 697 C C . HIS A 1 88 ? -10.358 8.333 8.998 1.00 83.38 88 HIS A C 1
ATOM 699 O O . HIS A 1 88 ? -9.317 8.972 8.841 1.00 83.38 88 HIS A O 1
ATOM 705 N N . LYS A 1 89 ? -10.622 7.669 10.132 1.00 86.69 89 LYS A N 1
ATOM 706 C CA . LYS A 1 89 ? -9.702 7.662 11.277 1.00 86.69 89 LYS A CA 1
ATOM 707 C C . LYS A 1 89 ? -8.395 6.927 10.968 1.00 86.69 89 LYS A C 1
ATOM 709 O O . LYS A 1 89 ? -7.337 7.467 11.273 1.00 86.69 89 LYS A O 1
ATOM 714 N N . ILE A 1 90 ? -8.454 5.754 10.329 1.00 83.75 90 ILE A N 1
ATOM 715 C CA . ILE A 1 90 ? -7.255 4.999 9.932 1.00 83.75 90 ILE A CA 1
ATOM 716 C C . ILE A 1 90 ? -6.427 5.809 8.933 1.00 83.75 90 ILE A C 1
ATOM 718 O O . ILE A 1 90 ? -5.231 5.984 9.154 1.00 83.75 90 ILE A O 1
ATOM 722 N N . LEU A 1 91 ? -7.053 6.366 7.889 1.00 80.31 91 LEU A N 1
ATOM 723 C CA . LEU A 1 91 ? -6.351 7.195 6.904 1.00 80.31 91 LEU A CA 1
ATOM 724 C C . LEU A 1 91 ? -5.680 8.405 7.559 1.00 80.31 91 LEU A C 1
ATOM 726 O O . LEU A 1 91 ? -4.512 8.675 7.289 1.00 80.31 91 LEU A O 1
ATOM 730 N N . ALA A 1 92 ? -6.381 9.108 8.453 1.00 81.69 92 ALA A N 1
ATOM 731 C CA . ALA A 1 92 ? -5.814 10.241 9.179 1.00 81.69 92 ALA A CA 1
ATOM 732 C C . ALA A 1 92 ? -4.593 9.834 10.023 1.00 81.69 92 ALA A C 1
ATOM 734 O O . ALA A 1 92 ? -3.577 10.526 9.995 1.00 81.69 92 ALA A O 1
ATOM 735 N N . THR A 1 93 ? -4.649 8.693 10.718 1.00 83.38 93 THR A N 1
ATOM 736 C CA . THR A 1 93 ? -3.511 8.152 11.479 1.00 83.38 93 THR A CA 1
ATOM 737 C C . THR A 1 93 ? -2.343 7.784 10.566 1.00 83.38 93 THR A C 1
ATOM 739 O O . THR A 1 93 ? -1.207 8.168 10.847 1.00 83.38 93 THR A O 1
ATOM 742 N N . THR A 1 94 ? -2.599 7.095 9.452 1.00 82.56 94 THR A N 1
ATOM 743 C CA . THR A 1 94 ? -1.564 6.723 8.479 1.00 82.56 94 THR A CA 1
ATOM 744 C C . THR A 1 94 ? -0.885 7.961 7.898 1.00 82.56 94 THR A C 1
ATOM 746 O O . THR A 1 94 ? 0.340 8.070 7.961 1.00 82.56 94 THR A O 1
ATOM 749 N N . TYR A 1 95 ? -1.652 8.937 7.406 1.00 78.50 95 TYR A N 1
ATOM 750 C CA . TYR A 1 95 ? -1.099 10.195 6.899 1.00 78.50 95 TYR A CA 1
ATOM 751 C C . TYR A 1 95 ? -0.396 11.003 7.993 1.00 78.50 95 TYR A C 1
ATOM 753 O O . TYR A 1 95 ? 0.624 11.634 7.716 1.00 78.50 95 TYR A O 1
ATOM 761 N N . GLY A 1 96 ? -0.886 10.949 9.234 1.00 80.94 96 GLY A N 1
ATOM 762 C CA . GLY A 1 96 ? -0.237 11.540 10.400 1.00 80.94 96 GLY A CA 1
ATOM 763 C C . GLY A 1 96 ? 1.175 11.002 10.599 1.00 80.94 96 GLY A C 1
ATOM 764 O O . GLY A 1 96 ? 2.130 11.780 10.619 1.00 80.94 96 GLY A O 1
ATOM 765 N N . ILE A 1 97 ? 1.320 9.675 10.636 1.00 83.81 97 ILE A N 1
ATOM 766 C CA . ILE A 1 97 ? 2.620 9.006 10.754 1.00 83.81 97 ILE A CA 1
ATOM 767 C C . ILE A 1 97 ? 3.523 9.387 9.578 1.00 83.81 97 ILE A C 1
ATOM 769 O O . ILE A 1 97 ? 4.650 9.834 9.792 1.00 83.81 97 ILE A O 1
ATOM 773 N N . ILE A 1 98 ? 3.050 9.255 8.335 1.00 80.69 98 ILE A N 1
ATOM 774 C CA . ILE A 1 98 ? 3.897 9.525 7.165 1.00 80.69 98 ILE A CA 1
ATOM 775 C C . ILE A 1 98 ? 4.338 10.996 7.154 1.00 80.69 98 ILE A C 1
ATOM 777 O O . ILE A 1 98 ? 5.527 11.275 7.021 1.00 80.69 98 ILE A O 1
ATOM 781 N N . ALA A 1 99 ? 3.427 11.944 7.379 1.00 78.88 99 ALA A N 1
ATOM 782 C CA . ALA A 1 99 ? 3.765 13.365 7.403 1.00 78.88 99 ALA A CA 1
ATOM 783 C C . ALA A 1 99 ? 4.753 13.707 8.530 1.00 78.88 99 ALA A C 1
ATOM 785 O O . ALA A 1 99 ? 5.711 14.446 8.302 1.00 78.88 99 ALA A O 1
ATOM 786 N N . GLN A 1 100 ? 4.565 13.157 9.732 1.00 82.75 100 GLN A N 1
ATOM 787 C CA . GLN A 1 100 ? 5.491 13.394 10.838 1.00 82.75 100 GLN A CA 1
ATOM 788 C C . GLN A 1 100 ? 6.873 12.786 10.573 1.00 82.75 100 GLN A C 1
ATOM 790 O O . GLN A 1 100 ? 7.881 13.421 10.867 1.00 82.75 100 GLN A O 1
ATOM 795 N N . THR A 1 101 ? 6.939 11.597 9.976 1.00 83.94 101 THR A N 1
ATOM 796 C CA . THR A 1 101 ? 8.224 10.965 9.629 1.00 83.94 101 THR A CA 1
ATOM 797 C C . THR A 1 101 ? 8.942 11.677 8.482 1.00 83.94 101 THR A C 1
ATOM 799 O O . THR A 1 101 ? 10.162 11.808 8.525 1.00 83.94 101 THR A O 1
ATOM 802 N N . ALA A 1 102 ? 8.204 12.199 7.499 1.00 80.19 102 ALA A N 1
ATOM 803 C CA . ALA A 1 102 ? 8.769 12.920 6.360 1.00 80.19 102 ALA A CA 1
ATOM 804 C C . ALA A 1 102 ? 9.190 14.361 6.700 1.00 80.19 102 ALA A C 1
ATOM 806 O O . ALA A 1 102 ? 10.199 14.842 6.187 1.00 80.19 102 ALA A O 1
ATOM 807 N N . PHE A 1 103 ? 8.427 15.063 7.546 1.00 79.38 103 PHE A N 1
ATOM 808 C CA . PHE A 1 103 ? 8.591 16.506 7.778 1.00 79.38 103 PHE A CA 1
ATOM 809 C C . PHE A 1 103 ? 8.968 16.880 9.220 1.00 79.38 103 PHE A C 1
ATOM 811 O O . PHE A 1 103 ? 9.203 18.054 9.507 1.00 79.38 103 PHE A O 1
ATOM 818 N N . GLY A 1 104 ? 8.998 15.919 10.147 1.00 74.44 104 GLY A N 1
ATOM 819 C CA . GLY A 1 104 ? 9.384 16.124 11.549 1.00 74.44 104 GLY A CA 1
ATOM 820 C C . GLY A 1 104 ? 8.388 16.921 12.402 1.00 74.44 104 GLY A C 1
ATOM 821 O O . GLY A 1 104 ? 8.692 17.229 13.552 1.00 74.44 104 GLY A O 1
ATOM 822 N N . LYS A 1 105 ? 7.216 17.297 11.869 1.00 67.94 105 LYS A N 1
ATOM 823 C CA . LYS A 1 105 ? 6.162 18.025 12.598 1.00 67.94 105 LYS A CA 1
ATOM 824 C C . LYS A 1 105 ? 4.774 17.579 12.151 1.00 67.94 105 LYS A C 1
ATOM 826 O O . LYS A 1 105 ? 4.551 17.309 10.970 1.00 67.94 105 LYS A O 1
ATOM 831 N N . ARG A 1 106 ? 3.815 17.602 13.080 1.00 61.78 106 ARG A N 1
ATOM 832 C CA . ARG A 1 106 ? 2.383 17.524 12.764 1.00 61.78 106 ARG A CA 1
ATOM 833 C C . ARG A 1 106 ? 2.001 18.814 12.030 1.00 61.78 106 ARG A C 1
ATOM 835 O O . ARG A 1 106 ? 2.076 19.901 12.598 1.00 61.78 106 ARG A O 1
ATOM 842 N N . ASN A 1 107 ? 1.740 18.723 10.729 1.00 57.28 107 ASN A N 1
ATOM 843 C CA . ASN A 1 107 ? 1.614 19.900 9.868 1.00 57.28 107 ASN A CA 1
ATOM 844 C C . ASN A 1 107 ? 0.162 20.412 9.835 1.00 57.28 107 ASN A C 1
ATOM 846 O O . ASN A 1 107 ? -0.766 19.634 9.641 1.00 57.28 107 ASN A O 1
ATOM 850 N N . ILE A 1 108 ? -0.019 21.734 9.931 1.00 53.06 108 ILE A N 1
ATOM 851 C CA . ILE A 1 108 ? -1.302 22.456 9.795 1.00 53.06 108 ILE A CA 1
ATOM 852 C C . ILE A 1 108 ? -2.007 22.151 8.458 1.00 53.06 108 ILE A C 1
ATOM 854 O O . ILE A 1 108 ? -3.217 22.316 8.340 1.00 53.06 108 ILE A O 1
ATOM 858 N N . ARG A 1 109 ? -1.270 21.675 7.446 1.00 58.09 109 ARG A N 1
ATOM 859 C CA . ARG A 1 109 ? -1.809 21.326 6.123 1.00 58.09 109 ARG A CA 1
ATOM 860 C C . ARG A 1 109 ? -2.123 19.840 5.925 1.00 58.09 109 ARG A C 1
ATOM 862 O O . ARG A 1 109 ? -2.312 19.455 4.781 1.00 58.09 109 ARG A O 1
ATOM 869 N N . GLN A 1 110 ? -2.171 19.008 6.971 1.00 62.53 110 GLN A N 1
ATOM 870 C CA . GLN A 1 110 ? -2.442 17.564 6.829 1.00 62.53 110 GLN A CA 1
ATOM 871 C C . GLN A 1 110 ? -3.683 17.256 5.975 1.00 62.53 110 GLN A C 1
ATOM 873 O O . GLN A 1 110 ? -3.599 16.407 5.097 1.00 62.53 110 GLN A O 1
ATOM 878 N N . GLU A 1 111 ? -4.783 17.993 6.154 1.00 66.12 111 GLU A N 1
ATOM 879 C CA . GLU A 1 111 ? -5.997 17.803 5.343 1.00 66.12 111 GLU A CA 1
ATOM 880 C C . GLU A 1 111 ? -5.822 18.256 3.887 1.00 66.12 111 GLU A C 1
ATOM 882 O O . GLU A 1 111 ? -6.145 17.516 2.967 1.00 66.12 111 GLU A O 1
ATOM 887 N N . ALA A 1 112 ? -5.242 19.437 3.648 1.00 68.12 112 ALA A N 1
ATOM 888 C CA . ALA A 1 112 ? -4.970 19.912 2.286 1.00 68.12 112 ALA A CA 1
ATOM 889 C C . ALA A 1 112 ? -3.987 18.993 1.542 1.00 68.12 112 ALA A C 1
ATOM 891 O O . ALA A 1 112 ? -4.090 18.791 0.336 1.00 68.12 112 ALA A O 1
ATOM 892 N N . PHE A 1 113 ? -3.035 18.429 2.279 1.00 66.12 113 PHE A N 1
ATOM 893 C CA . PHE A 1 113 ? -2.072 17.472 1.775 1.00 66.12 113 PHE A CA 1
ATOM 894 C C . PHE A 1 113 ? -2.737 16.135 1.435 1.00 66.12 113 PHE A C 1
ATOM 896 O O . PHE A 1 113 ? -2.570 15.651 0.324 1.00 66.12 113 PHE A O 1
ATOM 903 N N . LYS A 1 114 ? -3.547 15.582 2.343 1.00 64.75 114 LYS A N 1
ATOM 904 C CA . LYS A 1 114 ? -4.363 14.387 2.096 1.00 64.75 114 LYS A CA 1
ATOM 905 C C . LYS A 1 114 ? -5.234 14.552 0.847 1.00 64.75 114 LYS A C 1
ATOM 907 O O . LYS A 1 114 ? -5.189 13.694 -0.022 1.00 64.75 114 LYS A O 1
ATOM 912 N N . LEU A 1 115 ? -5.936 15.680 0.716 1.00 67.81 115 LEU A N 1
ATOM 913 C CA . LEU A 1 115 ? -6.762 15.980 -0.458 1.00 67.81 115 LEU A CA 1
ATOM 914 C C . LEU A 1 115 ? -5.945 16.014 -1.758 1.00 67.81 115 LEU A C 1
ATOM 916 O O . LEU A 1 115 ? -6.348 15.406 -2.743 1.00 67.81 115 LEU A O 1
ATOM 920 N N . ALA A 1 116 ? -4.782 16.675 -1.755 1.00 68.12 116 ALA A N 1
ATOM 921 C CA . ALA A 1 116 ? -3.907 16.732 -2.929 1.00 68.12 116 ALA A CA 1
ATOM 922 C C . ALA A 1 116 ? -3.367 15.347 -3.326 1.00 68.12 116 ALA A C 1
ATOM 924 O O . ALA A 1 116 ? -3.180 15.058 -4.508 1.00 68.12 116 ALA A O 1
ATOM 925 N N . ILE A 1 117 ? -3.108 14.491 -2.339 1.00 66.19 117 ILE A N 1
ATOM 926 C CA . ILE A 1 117 ? -2.645 13.125 -2.557 1.00 66.19 117 ILE A CA 1
ATOM 927 C C . ILE A 1 117 ? -3.763 12.246 -3.107 1.00 66.19 117 ILE A C 1
ATOM 929 O O . ILE A 1 117 ? -3.544 11.597 -4.130 1.00 66.19 117 ILE A O 1
ATOM 933 N N . ASP A 1 118 ? -4.950 12.281 -2.500 1.00 64.12 118 ASP A N 1
ATOM 934 C CA . ASP A 1 118 ? -6.125 11.545 -2.971 1.00 64.12 118 ASP A CA 1
ATOM 935 C C . ASP A 1 118 ? -6.480 11.947 -4.418 1.00 64.12 118 ASP A C 1
ATOM 937 O O . ASP A 1 118 ? -6.746 11.080 -5.250 1.00 64.12 118 ASP A O 1
ATOM 941 N N . GLU A 1 119 ? -6.395 13.239 -4.762 1.00 67.62 119 GLU A N 1
ATOM 942 C CA . GLU A 1 119 ? -6.613 13.743 -6.127 1.00 67.62 119 GLU A CA 1
ATOM 943 C C . GLU A 1 119 ? -5.534 13.266 -7.114 1.00 67.62 119 GLU A C 1
ATOM 945 O O . GLU A 1 119 ? -5.837 12.805 -8.218 1.00 67.62 119 GLU A O 1
ATOM 950 N N . ALA A 1 120 ? -4.257 13.328 -6.741 1.00 64.88 120 ALA A N 1
ATOM 951 C CA . ALA A 1 120 ? -3.188 12.892 -7.633 1.00 64.88 120 ALA A CA 1
ATOM 952 C C . ALA A 1 120 ? -3.184 11.364 -7.843 1.00 64.88 120 ALA A C 1
ATOM 954 O O . ALA A 1 120 ? -2.871 10.881 -8.934 1.00 64.88 120 ALA A O 1
ATOM 955 N N . LEU A 1 121 ? -3.600 10.597 -6.838 1.00 59.22 121 LEU A N 1
ATOM 956 C CA . LEU A 1 121 ? -3.811 9.157 -6.945 1.00 59.22 121 LEU A CA 1
ATOM 957 C C . LEU A 1 121 ? -4.987 8.773 -7.830 1.00 59.22 121 LEU A C 1
ATOM 959 O O . LEU A 1 121 ? -4.899 7.847 -8.643 1.00 59.22 121 LEU A O 1
ATOM 963 N N . THR A 1 122 ? -6.055 9.543 -7.689 1.00 62.41 122 THR A N 1
ATOM 964 C CA . THR A 1 122 ? -7.255 9.495 -8.505 1.00 62.41 122 THR A CA 1
ATOM 965 C C . THR A 1 122 ? -6.873 9.620 -9.973 1.00 62.41 122 THR A C 1
ATOM 967 O O . THR A 1 122 ? -7.276 8.788 -10.788 1.00 62.41 122 THR A O 1
ATOM 970 N N . LEU A 1 123 ? -6.028 10.603 -10.292 1.00 64.06 123 LEU A N 1
ATOM 971 C CA . LEU A 1 123 ? -5.538 10.851 -11.644 1.00 64.06 123 LEU A CA 1
ATOM 972 C C . LEU A 1 123 ? -4.642 9.715 -12.159 1.00 64.06 123 LEU A C 1
ATOM 974 O O . LEU A 1 123 ? -4.841 9.252 -13.280 1.00 64.06 123 LEU A O 1
ATOM 978 N N . LEU A 1 124 ? -3.684 9.235 -11.359 1.00 59.88 124 LEU A N 1
ATOM 979 C CA . LEU A 1 124 ? -2.741 8.188 -11.782 1.00 59.88 124 LEU A CA 1
ATOM 980 C C . LEU A 1 124 ? -3.378 6.792 -11.927 1.00 59.88 124 LEU A C 1
ATOM 982 O O . LEU A 1 124 ? -2.867 5.971 -12.687 1.00 59.88 124 LEU A O 1
ATOM 986 N N . GLY A 1 125 ? -4.465 6.504 -11.204 1.00 53.41 125 GLY A N 1
ATOM 987 C CA . GLY A 1 125 ? -5.236 5.261 -11.349 1.00 53.41 125 GLY A CA 1
ATOM 988 C C . GLY A 1 125 ? -6.121 5.212 -12.593 1.00 53.41 125 GLY A C 1
ATOM 989 O O . GLY A 1 125 ? -6.596 4.134 -12.951 1.00 53.41 125 GLY A O 1
ATOM 990 N N . GLY A 1 126 ? -6.326 6.354 -13.253 1.00 53.53 126 GLY A N 1
ATOM 991 C CA . GLY A 1 126 ? -7.107 6.469 -14.477 1.00 53.53 126 GLY A CA 1
ATOM 992 C C . GLY A 1 126 ? -6.296 6.178 -15.745 1.00 53.53 126 GLY A C 1
ATOM 993 O O . GLY A 1 126 ? -5.078 6.333 -15.799 1.00 53.53 126 GLY A O 1
ATOM 994 N N . VAL A 1 127 ? -6.989 5.794 -16.819 1.00 54.09 127 VAL A N 1
ATOM 995 C CA . VAL A 1 127 ? -6.386 5.690 -18.157 1.00 54.09 127 VAL A CA 1
ATOM 996 C C . VAL A 1 127 ? -6.358 7.078 -18.796 1.00 54.09 127 VAL A C 1
ATOM 998 O O . VAL A 1 127 ? -7.406 7.636 -19.124 1.00 54.09 127 VAL A O 1
ATOM 1001 N N . CYS A 1 128 ? -5.167 7.641 -19.007 1.00 59.28 128 CYS A N 1
ATOM 1002 C CA . CYS A 1 128 ? -5.025 8.893 -19.744 1.00 59.28 128 CYS A CA 1
ATOM 1003 C C . CYS A 1 128 ? -5.157 8.636 -21.252 1.00 59.28 128 CYS A C 1
ATOM 1005 O O . CYS A 1 128 ? -4.400 7.856 -21.827 1.00 59.28 128 CYS A O 1
ATOM 1007 N N . ILE A 1 129 ? -6.077 9.335 -21.923 1.00 57.47 129 ILE A N 1
ATOM 1008 C CA . ILE A 1 129 ? -6.245 9.228 -23.382 1.00 57.47 129 ILE A CA 1
ATOM 1009 C C . ILE A 1 129 ? -4.962 9.599 -24.145 1.00 57.47 129 ILE A C 1
ATOM 1011 O O . ILE A 1 129 ? -4.696 9.046 -25.207 1.00 57.47 129 ILE A O 1
ATOM 1015 N N . VAL A 1 130 ? -4.128 10.482 -23.588 1.00 61.09 130 VAL A N 1
ATOM 1016 C CA . VAL A 1 130 ? -2.850 10.877 -24.202 1.00 61.09 130 VAL A CA 1
ATOM 1017 C C . VAL A 1 130 ? -1.811 9.760 -24.127 1.00 61.09 130 VAL A C 1
ATOM 1019 O O . VAL A 1 130 ? -0.977 9.648 -25.020 1.00 61.09 130 VAL A O 1
ATOM 1022 N N . ASP A 1 131 ? -1.902 8.884 -23.123 1.00 62.94 131 ASP A N 1
ATOM 1023 C CA . ASP A 1 131 ? -1.061 7.683 -23.030 1.00 62.94 131 ASP A CA 1
ATOM 1024 C C . ASP A 1 131 ? -1.470 6.603 -24.035 1.00 62.94 131 ASP A C 1
ATOM 1026 O O . ASP A 1 131 ? -0.689 5.684 -24.301 1.00 62.94 131 ASP A O 1
ATOM 1030 N N . LEU A 1 132 ? -2.687 6.710 -24.578 1.00 62.50 132 LEU A N 1
ATOM 1031 C CA . LEU A 1 132 ? -3.164 5.900 -25.691 1.00 62.50 132 LEU A CA 1
ATOM 1032 C C . LEU A 1 132 ? -2.836 6.555 -27.038 1.00 62.50 132 LEU A C 1
ATOM 1034 O O . LEU A 1 132 ? -2.529 5.834 -27.971 1.00 62.50 132 LEU A O 1
ATOM 1038 N N . TYR A 1 133 ? -2.853 7.888 -27.151 1.00 64.62 133 TYR A N 1
ATOM 1039 C CA . TYR A 1 133 ? -2.675 8.597 -28.432 1.00 64.62 133 TYR A CA 1
ATOM 1040 C C . TYR A 1 133 ? -1.691 9.775 -28.337 1.00 64.62 133 TYR A C 1
ATOM 1042 O O . TYR A 1 133 ? -2.098 10.942 -28.406 1.00 64.62 133 TYR A O 1
ATOM 1050 N N . PRO A 1 134 ? -0.386 9.507 -28.172 1.00 63.91 134 PRO A N 1
ATOM 1051 C CA . PRO A 1 134 ? 0.613 10.549 -27.945 1.00 63.91 134 PRO A CA 1
ATOM 1052 C C . PRO A 1 134 ? 0.935 11.449 -29.166 1.00 63.91 134 PRO A C 1
ATOM 1054 O O . PRO A 1 134 ? 1.712 12.392 -29.024 1.00 63.91 134 PRO A O 1
ATOM 1057 N N . SER A 1 135 ? 0.342 11.259 -30.350 1.00 57.06 135 SER A N 1
ATOM 1058 C CA . SER A 1 135 ? 0.618 12.085 -31.553 1.00 57.06 135 SER A CA 1
ATOM 1059 C C . SER A 1 135 ? -0.282 13.292 -31.622 1.00 57.06 135 SER A C 1
ATOM 1061 O O . SER A 1 135 ? 0.025 14.258 -32.330 1.00 57.06 135 SER A O 1
ATOM 1063 N N . ILE A 1 136 ? -1.391 13.260 -30.886 1.00 63.53 136 ILE A N 1
ATOM 1064 C CA . ILE A 1 136 ? -2.359 14.341 -30.853 1.00 63.53 136 ILE A CA 1
ATOM 1065 C C . ILE A 1 136 ? -1.791 15.436 -29.947 1.00 63.53 136 ILE A C 1
ATOM 1067 O O . ILE A 1 136 ? -2.166 15.588 -28.786 1.00 63.53 136 ILE A O 1
ATOM 1071 N N . LYS A 1 137 ? -0.871 16.237 -30.498 1.00 54.59 137 LYS A N 1
ATOM 1072 C CA . LYS A 1 137 ? -0.164 17.321 -29.789 1.00 54.59 137 LYS A CA 1
ATOM 1073 C C . LYS A 1 137 ? -1.100 18.361 -29.163 1.00 54.59 137 LYS A C 1
ATOM 1075 O O . LYS A 1 137 ? -0.710 19.033 -28.213 1.00 54.59 137 LYS A O 1
ATOM 1080 N N . MET A 1 138 ? -2.338 18.489 -29.658 1.00 50.09 138 MET A N 1
ATOM 1081 C CA . MET A 1 138 ? -3.364 19.325 -29.017 1.00 50.09 138 MET A CA 1
ATOM 1082 C C . MET A 1 138 ? -3.706 18.866 -27.594 1.00 50.09 138 MET A C 1
ATOM 1084 O O . MET A 1 138 ? -4.038 19.711 -26.768 1.00 50.09 138 MET A O 1
ATOM 1088 N N . LEU A 1 139 ? -3.583 17.568 -27.293 1.00 49.41 139 LEU A N 1
ATOM 1089 C CA . LEU A 1 139 ? -3.841 17.002 -25.967 1.00 49.41 139 LEU A CA 1
ATOM 1090 C C . LEU A 1 139 ? -2.622 17.087 -25.022 1.00 49.41 139 LEU A C 1
ATOM 1092 O O . LEU A 1 139 ? -2.744 16.768 -23.847 1.00 49.41 139 LEU A O 1
ATOM 1096 N N . GLN A 1 140 ? -1.453 17.529 -25.508 1.00 52.25 140 GLN A N 1
ATOM 1097 C CA . GLN A 1 140 ? -0.173 17.530 -24.772 1.00 52.25 140 GLN A CA 1
ATOM 1098 C C . GLN A 1 140 ? 0.216 18.883 -24.147 1.00 52.25 140 GLN A C 1
ATOM 1100 O O . GLN A 1 140 ? 1.367 19.082 -23.758 1.00 52.25 140 GLN A O 1
ATOM 1105 N N . ARG A 1 141 ? -0.692 19.861 -24.060 1.00 42.38 141 ARG A N 1
ATOM 1106 C CA . ARG A 1 141 ? -0.338 21.190 -23.532 1.00 42.38 141 ARG A CA 1
ATOM 1107 C C . ARG A 1 141 ? -0.197 21.185 -22.007 1.00 42.38 141 ARG A C 1
ATOM 1109 O O . ARG A 1 141 ? -1.215 21.289 -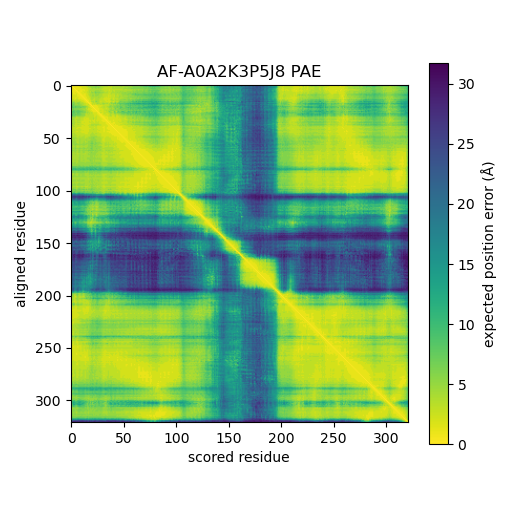21.343 1.00 42.38 141 ARG A O 1
ATOM 1116 N N . HIS A 1 142 ? 1.035 21.230 -21.484 1.00 48.12 142 HIS A N 1
ATOM 1117 C CA . HIS A 1 142 ? 1.358 21.882 -20.202 1.00 48.12 142 HIS A CA 1
ATOM 1118 C C . HIS A 1 142 ? 2.829 22.342 -20.115 1.00 48.12 142 HIS A C 1
ATOM 1120 O O . HIS A 1 142 ? 3.718 21.626 -20.573 1.00 48.12 142 HIS A O 1
ATOM 1126 N N . PRO A 1 143 ? 3.106 23.517 -19.513 1.00 39.41 143 PRO A N 1
ATOM 1127 C CA . PRO A 1 143 ? 4.435 23.896 -19.042 1.00 39.41 143 PRO A CA 1
ATOM 1128 C C . PRO A 1 143 ? 4.629 23.464 -17.576 1.00 39.41 143 PRO A C 1
ATOM 1130 O O . PRO A 1 143 ? 3.667 23.525 -16.814 1.00 39.41 143 PRO A O 1
ATOM 1133 N N . LEU A 1 144 ? 5.852 23.081 -17.178 1.00 38.25 144 LEU A N 1
ATOM 1134 C CA . LEU A 1 144 ? 6.581 23.536 -15.969 1.00 38.25 144 LEU A CA 1
ATOM 1135 C C . LEU A 1 144 ? 7.791 22.632 -15.636 1.00 38.25 144 LEU A C 1
ATOM 1137 O O . LEU A 1 144 ? 7.855 21.478 -16.044 1.00 38.25 144 LEU A O 1
ATOM 1141 N N . ALA A 1 145 ? 8.767 23.244 -14.956 1.00 39.47 145 ALA A N 1
ATOM 1142 C CA . ALA A 1 145 ? 10.177 22.863 -14.837 1.00 39.47 145 ALA A CA 1
ATOM 1143 C C . ALA A 1 145 ? 10.553 22.044 -13.576 1.00 39.47 145 ALA A C 1
ATOM 1145 O O . ALA A 1 145 ? 9.740 21.864 -12.670 1.00 39.47 145 ALA A O 1
ATOM 1146 N N . ASP A 1 146 ? 11.814 21.588 -13.575 1.00 45.66 146 ASP A N 1
ATOM 1147 C CA . ASP A 1 146 ? 12.510 20.658 -12.668 1.00 45.66 146 ASP A CA 1
ATOM 1148 C C . ASP A 1 146 ? 12.425 20.939 -11.156 1.00 45.66 146 ASP A C 1
ATOM 1150 O O . ASP A 1 146 ? 12.560 22.080 -10.723 1.00 45.66 146 ASP A O 1
ATOM 1154 N N . ASP A 1 147 ? 12.318 19.854 -10.366 1.00 48.66 147 ASP A N 1
ATOM 1155 C CA . ASP A 1 147 ? 12.822 19.726 -8.983 1.00 48.66 147 ASP A CA 1
ATOM 1156 C C . ASP A 1 147 ? 12.752 18.250 -8.492 1.00 48.66 147 ASP A C 1
ATOM 1158 O O . ASP A 1 147 ? 11.719 17.764 -8.022 1.00 48.66 147 ASP A O 1
ATOM 1162 N N . ASN A 1 148 ? 13.878 17.526 -8.532 1.00 50.44 148 ASN A N 1
ATOM 1163 C CA . ASN A 1 148 ? 13.956 16.069 -8.286 1.00 50.44 148 ASN A CA 1
ATOM 1164 C C . ASN A 1 148 ? 13.644 15.613 -6.839 1.00 50.44 148 ASN A C 1
ATOM 1166 O O . ASN A 1 148 ? 13.318 14.448 -6.614 1.00 50.44 148 ASN A O 1
ATOM 1170 N N . LEU A 1 149 ? 13.733 16.496 -5.834 1.00 44.81 149 LEU A N 1
ATOM 1171 C CA . LEU A 1 149 ? 13.471 16.139 -4.426 1.00 44.81 149 LEU A CA 1
ATOM 1172 C C . LEU A 1 149 ? 11.968 16.128 -4.089 1.00 44.81 149 LEU A C 1
ATOM 1174 O O . LEU A 1 149 ? 11.522 15.333 -3.260 1.00 44.81 149 LEU A O 1
ATOM 1178 N N . LYS A 1 150 ? 11.172 16.974 -4.760 1.00 48.75 150 LYS A N 1
ATOM 1179 C CA . LYS A 1 150 ? 9.713 17.050 -4.569 1.00 48.75 150 LYS A CA 1
ATOM 1180 C C . LYS A 1 150 ? 9.013 15.804 -5.117 1.00 48.75 150 LYS A C 1
ATOM 1182 O O . LYS A 1 150 ? 8.092 15.312 -4.475 1.00 48.75 150 LYS A O 1
ATOM 1187 N N . ALA A 1 151 ? 9.517 15.243 -6.219 1.00 48.50 151 ALA A N 1
ATOM 1188 C CA . ALA A 1 151 ? 9.009 14.021 -6.847 1.00 48.50 151 ALA A CA 1
ATOM 1189 C C . ALA A 1 151 ? 9.055 12.789 -5.933 1.00 48.50 151 ALA A C 1
ATOM 1191 O O . ALA A 1 151 ? 8.083 12.042 -5.835 1.00 48.50 151 ALA A O 1
ATOM 1192 N N . VAL A 1 152 ? 10.183 12.588 -5.241 1.00 47.91 152 VAL A N 1
ATOM 1193 C CA . VAL A 1 152 ? 10.384 11.438 -4.344 1.00 47.91 152 VAL A CA 1
ATOM 1194 C C . VAL A 1 152 ? 9.464 11.528 -3.131 1.00 47.91 152 VAL A C 1
ATOM 1196 O O . VAL A 1 152 ? 8.878 10.523 -2.734 1.00 47.91 152 VAL A O 1
ATOM 1199 N N . ILE A 1 153 ? 9.313 12.734 -2.572 1.00 49.41 153 ILE A N 1
ATOM 1200 C CA . ILE A 1 153 ? 8.381 12.990 -1.475 1.00 49.41 153 ILE A CA 1
ATOM 1201 C C . ILE A 1 153 ? 6.960 12.734 -1.977 1.00 49.41 153 ILE A C 1
ATOM 1203 O O . ILE A 1 153 ? 6.306 11.868 -1.421 1.00 49.41 153 ILE A O 1
ATOM 1207 N N . GLN A 1 154 ? 6.519 13.377 -3.062 1.00 45.72 154 GLN A N 1
ATOM 1208 C CA . GLN A 1 154 ? 5.161 13.260 -3.606 1.00 45.72 154 GLN A CA 1
ATOM 1209 C C . GLN A 1 154 ? 4.748 11.810 -3.911 1.00 45.72 154 GLN A C 1
ATOM 1211 O O . GLN A 1 154 ? 3.660 11.404 -3.509 1.00 45.72 154 GLN A O 1
ATOM 1216 N N . HIS A 1 155 ? 5.625 10.998 -4.509 1.00 45.94 155 HIS A N 1
ATOM 1217 C CA . HIS A 1 155 ? 5.321 9.598 -4.831 1.00 45.94 155 HIS A CA 1
ATOM 1218 C C . HIS A 1 155 ? 5.146 8.688 -3.610 1.00 45.94 155 HIS A C 1
ATOM 1220 O O . HIS A 1 155 ? 4.330 7.770 -3.637 1.00 45.94 155 HIS A O 1
ATOM 1226 N N . LEU A 1 156 ? 5.857 8.928 -2.506 1.00 44.88 156 LEU A N 1
ATOM 1227 C CA . LEU A 1 156 ? 5.623 8.144 -1.285 1.00 44.88 156 LEU A CA 1
ATOM 1228 C C . LEU A 1 156 ? 4.189 8.299 -0.755 1.00 44.88 156 LEU A C 1
ATOM 1230 O O . LEU A 1 156 ? 3.740 7.471 0.035 1.00 44.88 156 LEU A O 1
ATOM 1234 N N . PHE A 1 157 ? 3.470 9.325 -1.209 1.00 43.56 157 PHE A N 1
ATOM 1235 C CA . PHE A 1 157 ? 2.109 9.611 -0.798 1.00 43.56 157 PHE A CA 1
ATOM 1236 C C . PHE A 1 157 ? 1.071 9.276 -1.871 1.00 43.56 157 PHE A C 1
ATOM 1238 O O . PHE A 1 157 ? 0.034 8.722 -1.524 1.00 43.56 157 PHE A O 1
ATOM 1245 N N . THR A 1 158 ? 1.346 9.510 -3.159 1.00 45.66 158 THR A N 1
ATOM 1246 C CA . THR A 1 158 ? 0.431 9.203 -4.276 1.00 45.66 158 THR A CA 1
ATOM 1247 C C . THR A 1 158 ? 0.329 7.715 -4.634 1.00 45.66 158 THR A C 1
ATOM 1249 O O . THR A 1 158 ? 0.167 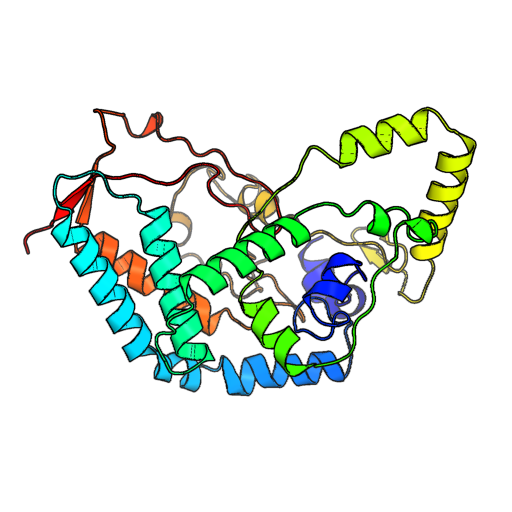7.370 -5.799 1.00 45.66 158 THR A O 1
ATOM 1252 N N . ALA A 1 159 ? 0.374 6.806 -3.661 1.00 50.47 159 ALA A N 1
ATOM 1253 C CA . ALA A 1 159 ? 0.226 5.360 -3.866 1.00 50.47 159 ALA A CA 1
ATOM 1254 C C . ALA A 1 159 ? -1.009 4.737 -3.152 1.00 50.47 159 ALA A C 1
ATOM 1256 O O . ALA A 1 159 ? -0.968 3.551 -2.866 1.00 50.47 159 ALA A O 1
ATOM 1257 N N . GLY A 1 160 ? -2.099 5.478 -2.865 1.00 39.59 160 GLY A N 1
ATOM 1258 C CA . GLY A 1 160 ? -3.316 4.986 -2.181 1.00 39.59 160 GLY A CA 1
ATOM 1259 C C . GLY A 1 160 ? -4.727 5.634 -2.399 1.00 39.59 160 GLY A C 1
ATOM 1260 O O . GLY A 1 160 ? -5.332 5.950 -1.384 1.00 39.59 160 GLY A O 1
ATOM 1261 N N . GLY A 1 161 ? -5.324 5.817 -3.608 1.00 34.16 161 GLY A N 1
ATOM 1262 C CA . GLY A 1 161 ? -6.747 6.290 -3.750 1.00 34.16 161 GLY A CA 1
ATOM 1263 C C . GLY A 1 161 ? -7.316 6.727 -5.146 1.00 34.16 161 GLY A C 1
ATOM 1264 O O . GLY A 1 161 ? -6.904 7.717 -5.711 1.00 34.16 161 GLY A O 1
ATOM 1265 N N . GLU A 1 162 ? -8.327 6.052 -5.709 1.00 58.91 162 GLU A N 1
ATOM 1266 C CA . GLU A 1 162 ? -8.632 5.865 -7.165 1.00 58.91 162 GLU A CA 1
ATOM 1267 C C . GLU A 1 162 ? -9.729 6.729 -7.875 1.00 58.91 162 GLU A C 1
ATOM 1269 O O . GLU A 1 162 ? -10.520 7.359 -7.184 1.00 58.91 162 GLU A O 1
ATOM 1274 N N . THR A 1 163 ? -9.878 6.626 -9.239 1.00 53.41 163 THR A N 1
ATOM 1275 C CA . THR A 1 163 ? -11.070 7.029 -10.074 1.00 53.41 163 THR A CA 1
ATOM 1276 C C . THR A 1 163 ? -11.252 6.379 -11.493 1.00 53.41 163 THR A C 1
ATOM 1278 O O . THR A 1 163 ? -10.349 5.754 -12.034 1.00 53.41 163 THR A O 1
ATOM 1281 N N . SER A 1 164 ? -12.401 6.693 -12.150 1.00 44.44 164 SER A N 1
ATOM 1282 C CA . SER A 1 164 ? -12.569 7.119 -13.578 1.00 44.44 164 SER A CA 1
ATOM 1283 C C . SER A 1 164 ? -12.868 6.110 -14.708 1.00 44.44 164 SER A C 1
ATOM 1285 O O . SER A 1 164 ? -12.126 5.994 -15.682 1.00 44.44 164 SER A O 1
ATOM 1287 N N . SER A 1 165 ? -14.065 5.515 -14.710 1.00 33.84 165 SER A N 1
ATOM 1288 C CA . SER A 1 165 ? -14.599 4.718 -15.836 1.00 33.84 165 SER A CA 1
ATOM 1289 C C . SER A 1 165 ? -15.256 5.524 -16.984 1.00 33.84 165 SER A C 1
ATOM 1291 O O . SER A 1 165 ? -15.526 4.967 -18.046 1.00 33.84 165 SER A O 1
ATOM 1293 N N . GLY A 1 166 ? -15.499 6.833 -16.832 1.00 34.00 166 GLY A N 1
ATOM 1294 C CA . GLY A 1 166 ? -16.314 7.619 -17.782 1.00 34.00 166 GLY A CA 1
ATOM 1295 C C . GLY A 1 166 ? -15.614 8.105 -19.063 1.00 34.00 166 GLY A C 1
ATOM 1296 O O . GLY A 1 166 ? -16.257 8.226 -20.105 1.00 34.00 166 GLY A O 1
ATOM 1297 N N . ALA A 1 167 ? -14.304 8.370 -19.025 1.00 34.16 167 ALA A N 1
ATOM 1298 C CA . ALA A 1 167 ? -13.588 9.004 -20.143 1.00 34.16 167 ALA A CA 1
ATOM 1299 C C . ALA A 1 167 ? -13.235 8.031 -21.288 1.00 34.16 167 ALA A C 1
ATOM 1301 O O . ALA A 1 167 ? -13.234 8.410 -22.460 1.00 34.16 167 ALA A O 1
ATOM 1302 N N . VAL A 1 168 ? -12.984 6.758 -20.965 1.00 36.31 168 VAL A N 1
ATOM 1303 C CA . VAL A 1 168 ? -12.563 5.725 -21.931 1.00 36.31 168 VAL A CA 1
ATOM 1304 C C . VAL A 1 168 ? -13.681 5.380 -22.924 1.00 36.31 168 VAL A C 1
ATOM 1306 O O . VAL A 1 168 ? -13.424 5.190 -24.116 1.00 36.31 168 VAL A O 1
ATOM 1309 N N . LEU A 1 169 ? -14.934 5.344 -22.459 1.00 39.94 169 LEU A N 1
ATOM 1310 C CA . LEU A 1 169 ? -16.087 4.997 -23.296 1.00 39.94 169 LEU A CA 1
ATOM 1311 C C . LEU A 1 169 ? -16.383 6.069 -24.358 1.00 39.94 169 LEU A C 1
ATOM 1313 O O . LEU A 1 169 ? -16.675 5.731 -25.507 1.00 39.94 169 LEU A O 1
ATOM 1317 N N . TRP A 1 170 ? -16.241 7.351 -24.016 1.00 37.47 170 TRP A N 1
ATOM 1318 C CA . TRP A 1 170 ? -16.455 8.457 -24.956 1.00 37.47 170 TRP A CA 1
ATOM 1319 C C . TRP A 1 170 ? -15.361 8.550 -26.018 1.00 37.47 170 TRP A C 1
ATOM 1321 O O . TRP A 1 170 ? -15.664 8.674 -27.203 1.00 37.47 170 TRP A O 1
ATOM 1331 N N . ALA A 1 171 ? -14.100 8.402 -25.611 1.00 43.81 171 ALA A N 1
ATOM 1332 C CA . ALA A 1 171 ? -12.965 8.389 -26.529 1.00 43.81 171 ALA A CA 1
ATOM 1333 C C . ALA A 1 171 ? -13.091 7.271 -27.577 1.00 43.81 171 ALA A C 1
ATOM 1335 O O . ALA A 1 171 ? -12.958 7.512 -28.776 1.00 43.81 171 ALA A O 1
ATOM 1336 N N . THR A 1 172 ? -13.408 6.053 -27.126 1.00 48.19 172 THR A N 1
ATOM 1337 C CA . THR A 1 172 ? -13.574 4.887 -28.007 1.00 48.19 172 THR A CA 1
ATOM 1338 C C . THR A 1 172 ? -14.719 5.094 -28.998 1.00 48.19 172 THR A C 1
ATOM 1340 O O . THR A 1 172 ? -14.570 4.801 -30.184 1.00 48.19 172 THR A O 1
ATOM 1343 N N . SER A 1 173 ? -15.832 5.670 -28.537 1.00 46.75 173 SER A N 1
ATOM 1344 C CA . SER A 1 173 ? -17.005 5.945 -29.376 1.00 46.75 173 SER A CA 1
ATOM 1345 C C . SER A 1 173 ? -16.705 6.936 -30.508 1.00 46.75 173 SER A C 1
ATOM 1347 O O . SER A 1 173 ? -17.131 6.726 -31.643 1.00 46.75 173 SER A O 1
ATOM 1349 N N . GLU A 1 174 ? -15.931 7.989 -30.236 1.00 54.78 174 GLU A N 1
ATOM 1350 C CA . GLU A 1 174 ? -15.581 9.002 -31.241 1.00 54.78 174 GLU A CA 1
ATOM 1351 C C . GLU A 1 174 ? -14.522 8.519 -32.246 1.00 54.78 174 GLU A C 1
ATOM 1353 O O . GLU A 1 174 ? -14.558 8.898 -33.420 1.00 54.78 174 GLU A O 1
ATOM 1358 N N . MET A 1 175 ? -13.625 7.617 -31.838 1.00 57.69 175 MET A N 1
ATOM 1359 C CA . MET A 1 175 ? -12.659 7.003 -32.758 1.00 57.69 175 MET A CA 1
ATOM 1360 C C . MET A 1 175 ? -13.307 5.977 -33.689 1.00 57.69 175 MET A C 1
ATOM 1362 O O . MET A 1 175 ? -12.954 5.919 -34.864 1.00 57.69 175 MET A O 1
ATOM 1366 N N . VAL A 1 176 ? -14.294 5.208 -33.214 1.00 64.19 176 VAL A N 1
ATOM 1367 C CA . VAL A 1 176 ? -15.056 4.279 -34.073 1.00 64.19 176 VAL A CA 1
ATOM 1368 C C . VAL A 1 176 ? -15.818 5.031 -35.171 1.00 64.19 176 VAL A C 1
ATOM 1370 O O . VAL A 1 176 ? -15.912 4.543 -36.295 1.00 64.19 176 VAL A O 1
ATOM 1373 N N . LYS A 1 177 ? -16.300 6.247 -34.889 1.00 59.56 177 LYS A N 1
ATOM 1374 C CA . LYS A 1 177 ? -16.939 7.115 -35.893 1.00 59.56 177 LYS A CA 1
ATOM 1375 C C . LYS A 1 177 ? -15.976 7.668 -36.948 1.00 59.56 177 LYS A C 1
ATOM 1377 O O . LYS A 1 177 ? -16.438 8.096 -38.001 1.00 59.56 177 LYS A O 1
ATOM 1382 N N . ASN A 1 178 ? -14.666 7.673 -36.690 1.00 70.31 178 ASN A N 1
ATOM 1383 C CA . ASN A 1 178 ? -13.659 8.292 -37.554 1.00 70.31 178 ASN A CA 1
ATOM 1384 C C . ASN A 1 178 ? -12.537 7.288 -37.896 1.00 70.31 178 ASN A C 1
ATOM 1386 O O . ASN A 1 178 ? -11.466 7.330 -37.285 1.00 70.31 178 ASN A O 1
ATOM 1390 N N . PRO A 1 179 ? -12.733 6.407 -38.900 1.00 67.75 179 PRO A N 1
ATOM 1391 C CA . PRO A 1 179 ? -11.833 5.281 -39.181 1.00 67.75 179 PRO A CA 1
ATOM 1392 C C . PRO A 1 179 ? -10.388 5.689 -39.476 1.00 67.75 179 PRO A C 1
ATOM 1394 O O . PRO A 1 179 ? -9.458 5.016 -39.048 1.00 67.75 179 PRO A O 1
ATOM 1397 N N . LYS A 1 180 ? -10.195 6.831 -40.144 1.00 74.06 180 LYS A N 1
ATOM 1398 C CA . LYS A 1 180 ? -8.865 7.381 -40.427 1.00 74.06 180 LYS A CA 1
ATOM 1399 C C . LYS A 1 180 ? -8.134 7.817 -39.151 1.00 74.06 180 LYS A C 1
ATOM 1401 O O . LYS A 1 180 ? -6.955 7.526 -38.997 1.00 74.06 180 LYS A O 1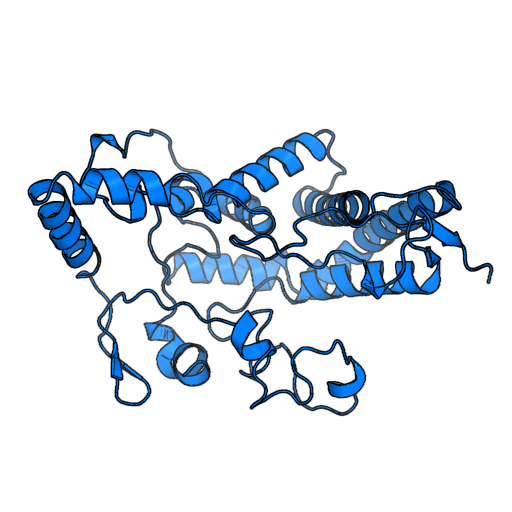
ATOM 1406 N N . VAL A 1 181 ? -8.846 8.457 -38.219 1.00 67.19 181 VAL A N 1
ATOM 1407 C CA . VAL A 1 181 ? -8.291 8.847 -36.912 1.00 67.19 181 VAL A CA 1
ATOM 1408 C C . VAL A 1 181 ? -7.945 7.601 -36.103 1.00 67.19 181 VAL A C 1
ATOM 1410 O O . VAL A 1 181 ? -6.872 7.557 -35.519 1.00 67.19 181 VAL A O 1
ATOM 1413 N N . MET A 1 182 ? -8.801 6.572 -36.119 1.00 67.69 182 MET A N 1
ATOM 1414 C CA . MET A 1 182 ? -8.528 5.275 -35.486 1.00 67.69 182 MET A CA 1
ATOM 1415 C C . MET A 1 182 ? -7.283 4.593 -36.073 1.00 67.69 182 MET A C 1
ATOM 1417 O O . MET A 1 182 ? -6.465 4.070 -35.322 1.00 67.69 182 MET A O 1
ATOM 1421 N N . GLU A 1 183 ? -7.120 4.584 -37.395 1.00 71.75 183 GLU A N 1
ATOM 1422 C CA . GLU A 1 183 ? -5.980 3.942 -38.054 1.00 71.75 183 GLU A CA 1
ATOM 1423 C C . GLU A 1 183 ? -4.662 4.671 -37.755 1.00 71.75 183 GLU A C 1
ATOM 1425 O O . GLU A 1 183 ? -3.687 4.035 -37.352 1.00 71.75 183 GLU A O 1
ATOM 1430 N N . GLU A 1 184 ? -4.644 6.003 -37.853 1.00 69.69 184 GLU A N 1
ATOM 1431 C CA . GLU A 1 184 ? -3.479 6.832 -37.507 1.00 69.69 184 GLU A CA 1
ATOM 1432 C C . GLU A 1 184 ? -3.091 6.658 -36.032 1.00 69.69 184 GLU A C 1
ATOM 1434 O O . GLU A 1 184 ? -1.925 6.423 -35.709 1.00 69.69 184 GLU A O 1
ATOM 1439 N N . ALA A 1 185 ? -4.086 6.671 -35.149 1.00 62.16 185 ALA A N 1
ATOM 1440 C CA . ALA A 1 185 ? -3.951 6.405 -33.728 1.00 62.16 185 ALA A CA 1
ATOM 1441 C C . ALA A 1 185 ? -3.393 5.000 -33.427 1.00 62.16 185 ALA A C 1
ATOM 1443 O O . ALA A 1 185 ? -2.493 4.848 -32.603 1.00 62.16 185 ALA A O 1
ATOM 1444 N N . GLN A 1 186 ? -3.871 3.959 -34.116 1.00 62.03 186 GLN A N 1
ATOM 1445 C CA . GLN A 1 186 ? -3.367 2.589 -33.969 1.00 62.03 186 GLN A CA 1
ATOM 1446 C C . GLN A 1 186 ? -1.935 2.428 -34.491 1.00 62.03 186 GLN A C 1
ATOM 1448 O O . GLN A 1 186 ? -1.129 1.741 -33.860 1.00 62.03 186 GLN A O 1
ATOM 1453 N N . VAL A 1 187 ? -1.607 3.033 -35.635 1.00 71.81 187 VAL A N 1
ATOM 1454 C CA . VAL A 1 187 ? -0.242 3.045 -36.189 1.00 71.81 187 VAL A CA 1
ATOM 1455 C C . VAL A 1 187 ? 0.709 3.738 -35.224 1.00 71.81 187 VAL A C 1
ATOM 1457 O O . VAL A 1 187 ? 1.821 3.266 -34.987 1.00 71.81 187 VAL A O 1
ATOM 1460 N N . GLU A 1 188 ? 0.265 4.838 -34.634 1.00 58.97 188 GLU A N 1
ATOM 1461 C CA . GLU A 1 188 ? 1.075 5.604 -33.7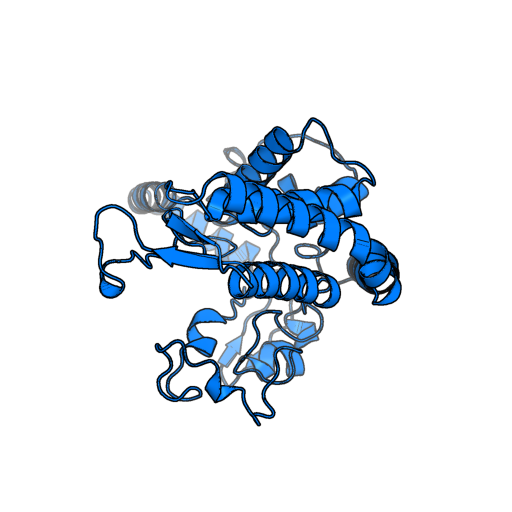12 1.00 58.97 188 GLU A CA 1
ATOM 1462 C C . GLU A 1 188 ? 1.290 4.895 -32.372 1.00 58.97 188 GLU A C 1
ATOM 1464 O O . GLU A 1 188 ? 2.431 4.818 -31.914 1.00 58.97 188 GLU A O 1
ATOM 1469 N N . VAL A 1 189 ? 0.238 4.287 -31.805 1.00 55.56 189 VAL A N 1
ATOM 1470 C CA . VAL A 1 189 ? 0.360 3.351 -30.679 1.00 55.56 189 VAL A CA 1
ATOM 1471 C C . VAL A 1 189 ? 1.415 2.308 -31.011 1.00 55.56 189 VAL A C 1
ATOM 1473 O O . VAL A 1 189 ? 2.381 2.168 -30.277 1.00 55.56 189 VAL A O 1
ATOM 1476 N N . ARG A 1 190 ? 1.308 1.618 -32.148 1.00 61.50 190 ARG A N 1
ATOM 1477 C CA . ARG A 1 190 ? 2.279 0.575 -32.521 1.00 61.50 190 ARG A CA 1
ATOM 1478 C C . ARG A 1 190 ? 3.712 1.129 -32.598 1.00 61.50 190 ARG A C 1
ATOM 1480 O O . ARG A 1 190 ? 4.611 0.546 -32.005 1.00 61.50 190 ARG A O 1
ATOM 1487 N N . ARG A 1 191 ? 3.912 2.315 -33.186 1.00 59.53 191 ARG A N 1
ATOM 1488 C CA . ARG A 1 191 ? 5.233 2.963 -33.310 1.00 59.53 191 ARG A CA 1
ATOM 1489 C C . ARG A 1 191 ? 5.842 3.406 -31.973 1.00 59.53 191 ARG A C 1
ATOM 1491 O O . ARG A 1 191 ? 7.056 3.339 -31.793 1.00 59.53 191 ARG A O 1
ATOM 1498 N N . VAL A 1 192 ? 5.037 3.895 -31.029 1.00 54.31 192 VAL A N 1
ATOM 1499 C CA . VAL A 1 192 ? 5.506 4.327 -29.691 1.00 54.31 192 VAL A CA 1
ATOM 1500 C C . VAL A 1 192 ? 6.047 3.140 -28.890 1.00 54.31 192 VAL A C 1
ATOM 1502 O O . VAL A 1 192 ? 6.984 3.283 -28.094 1.00 54.31 192 VAL A O 1
ATOM 1505 N N . PHE A 1 193 ? 5.506 1.954 -29.152 1.00 49.75 193 PHE A N 1
ATOM 1506 C CA . PHE A 1 193 ? 5.954 0.709 -28.549 1.00 49.75 193 PHE A CA 1
ATOM 1507 C C . PHE A 1 193 ? 7.237 0.140 -29.211 1.00 49.75 193 PHE A C 1
ATOM 1509 O O . PHE A 1 193 ? 7.875 -0.709 -28.602 1.00 49.75 193 PHE A O 1
ATOM 1516 N N . ASP A 1 194 ? 7.726 0.681 -30.341 1.00 48.31 194 ASP A N 1
ATOM 1517 C CA . ASP A 1 194 ? 8.861 0.133 -31.129 1.00 48.31 194 ASP A CA 1
ATOM 1518 C C . ASP A 1 194 ? 10.281 0.674 -30.788 1.00 48.31 194 ASP A C 1
ATOM 1520 O O . ASP A 1 194 ? 11.228 0.505 -31.555 1.00 48.31 194 ASP A O 1
ATOM 1524 N N . GLY A 1 195 ? 10.506 1.338 -29.646 1.00 49.00 195 GLY A N 1
ATOM 1525 C CA . GLY A 1 195 ? 11.880 1.734 -29.237 1.00 49.00 195 GLY A CA 1
ATOM 1526 C C . GLY A 1 195 ? 12.611 0.701 -28.355 1.00 49.00 195 GLY A C 1
ATOM 1527 O O . GLY A 1 195 ? 12.042 -0.318 -27.992 1.00 49.00 195 GLY A O 1
ATOM 1528 N N . LYS A 1 196 ? 13.852 0.999 -27.927 1.00 49.34 196 LYS A N 1
ATOM 1529 C CA . LYS A 1 196 ? 14.748 0.072 -27.190 1.00 49.34 196 LYS A CA 1
ATOM 1530 C C . LYS A 1 196 ? 14.074 -0.699 -26.035 1.00 49.34 196 LYS A C 1
ATOM 1532 O O . LYS A 1 196 ? 13.604 -0.098 -25.074 1.00 49.34 196 LYS A O 1
ATOM 1537 N N . GLY A 1 197 ? 14.101 -2.022 -26.163 1.00 55.62 197 GLY A N 1
ATOM 1538 C CA . GLY A 1 197 ? 13.761 -3.081 -25.214 1.00 55.62 197 GLY A CA 1
ATOM 1539 C C . GLY A 1 197 ? 14.183 -4.403 -25.869 1.00 55.62 197 GLY A C 1
ATOM 1540 O O . GLY A 1 197 ? 14.260 -4.470 -27.098 1.00 55.62 197 GLY A O 1
ATOM 1541 N N . GLU A 1 198 ? 14.526 -5.432 -25.103 1.00 64.25 198 GLU A N 1
ATOM 1542 C CA . GLU A 1 198 ? 14.949 -6.709 -25.691 1.00 64.25 198 GLU A CA 1
ATOM 1543 C C . GLU A 1 198 ? 13.746 -7.637 -25.873 1.00 64.25 198 GLU A C 1
ATOM 1545 O O . GLU A 1 198 ? 12.906 -7.773 -24.982 1.00 64.25 198 GLU A O 1
ATOM 1550 N N . ARG A 1 199 ? 13.650 -8.263 -27.052 1.00 77.38 199 ARG A N 1
ATOM 1551 C CA . ARG A 1 199 ? 12.708 -9.363 -27.286 1.00 77.38 199 ARG A CA 1
ATOM 1552 C C . ARG A 1 199 ? 13.108 -10.539 -26.403 1.00 77.38 199 ARG A C 1
ATOM 1554 O O . ARG A 1 199 ? 14.291 -10.860 -26.318 1.00 77.38 199 ARG A O 1
ATOM 1561 N N . CYS A 1 200 ? 12.141 -11.204 -25.786 1.00 81.00 200 CYS A N 1
ATOM 1562 C CA . CYS A 1 200 ? 12.410 -12.413 -25.009 1.00 81.00 200 CYS A CA 1
ATOM 1563 C C . CYS A 1 200 ? 11.279 -13.431 -25.152 1.00 81.00 200 CYS A C 1
ATOM 1565 O O . CYS A 1 200 ? 10.212 -13.116 -25.672 1.00 81.00 200 CYS A O 1
ATOM 1567 N N . GLN A 1 201 ? 11.521 -14.658 -24.698 1.00 84.81 201 GLN A N 1
ATOM 1568 C CA . GLN A 1 201 ? 10.500 -15.696 -24.629 1.00 84.81 201 GLN A CA 1
ATOM 1569 C C . GLN A 1 201 ? 10.140 -15.994 -23.176 1.00 84.81 201 GLN A C 1
ATOM 1571 O O . GLN A 1 201 ? 11.022 -16.153 -22.333 1.00 84.81 201 GLN A O 1
ATOM 1576 N N . ILE A 1 202 ? 8.842 -16.103 -22.894 1.00 83.62 202 ILE A N 1
ATOM 1577 C CA . ILE A 1 202 ? 8.305 -16.510 -21.590 1.00 83.62 202 ILE A CA 1
ATOM 1578 C C . ILE A 1 202 ? 7.330 -17.649 -21.835 1.00 83.62 202 ILE A C 1
ATOM 1580 O O . ILE A 1 202 ? 6.376 -17.478 -22.592 1.00 83.62 202 ILE A O 1
ATOM 1584 N N . ASN A 1 203 ? 7.535 -18.807 -21.201 1.00 81.81 203 ASN A N 1
ATOM 1585 C CA . ASN A 1 203 ? 6.675 -19.984 -21.393 1.00 81.81 203 ASN A CA 1
ATOM 1586 C C . ASN A 1 203 ? 6.392 -20.339 -22.880 1.00 81.81 203 ASN A C 1
ATOM 1588 O O . ASN A 1 203 ? 5.291 -20.775 -23.211 1.00 81.81 203 ASN A O 1
ATOM 1592 N N . GLY A 1 204 ? 7.354 -20.119 -23.785 1.00 81.50 204 GLY A N 1
ATOM 1593 C CA . GLY A 1 204 ? 7.198 -20.365 -25.229 1.00 81.50 204 GLY A CA 1
ATOM 1594 C C . GLY A 1 204 ? 6.474 -19.265 -26.019 1.00 81.50 204 GLY A C 1
ATOM 1595 O O . GLY A 1 204 ? 6.354 -19.381 -27.235 1.00 81.50 204 GLY A O 1
ATOM 1596 N N . TYR A 1 205 ? 6.030 -18.187 -25.367 1.00 84.12 205 TYR A N 1
ATOM 1597 C CA . TYR A 1 205 ? 5.480 -17.001 -26.025 1.00 84.12 205 TYR A CA 1
ATOM 1598 C C . TYR A 1 205 ? 6.582 -15.975 -26.276 1.00 84.12 205 TYR A C 1
ATOM 1600 O O . TYR A 1 205 ? 7.327 -15.635 -25.357 1.00 84.12 205 TYR A O 1
ATOM 1608 N N . GLU A 1 206 ? 6.663 -15.448 -27.497 1.00 86.88 206 GLU A N 1
ATOM 1609 C CA . GLU A 1 206 ? 7.513 -14.298 -27.799 1.00 86.88 206 GLU A CA 1
ATOM 1610 C C . GLU A 1 206 ? 6.883 -13.025 -27.225 1.00 86.88 206 GLU A C 1
ATOM 1612 O O . GLU A 1 206 ? 5.730 -12.698 -27.507 1.00 86.88 206 GLU A O 1
ATOM 1617 N N . ILE A 1 207 ? 7.653 -12.312 -26.408 1.00 85.38 207 ILE A N 1
ATOM 1618 C CA . ILE A 1 207 ? 7.287 -11.029 -25.823 1.00 85.38 207 ILE A CA 1
ATOM 1619 C C . ILE A 1 207 ? 8.063 -9.938 -26.570 1.00 85.38 207 ILE A C 1
ATOM 1621 O O . ILE A 1 207 ? 9.292 -9.858 -26.434 1.00 85.38 207 ILE A O 1
ATOM 1625 N N . PRO A 1 208 ? 7.375 -9.089 -27.358 1.00 83.38 208 PRO A N 1
ATOM 1626 C CA . PRO A 1 208 ? 8.002 -7.960 -28.025 1.00 83.38 208 PRO A CA 1
ATOM 1627 C C . PRO A 1 208 ? 8.654 -6.994 -27.035 1.00 83.38 208 PRO A C 1
ATOM 1629 O O . PRO A 1 208 ? 8.209 -6.841 -25.891 1.00 83.38 208 PRO A O 1
ATOM 1632 N N . ALA A 1 209 ? 9.680 -6.291 -27.509 1.00 76.75 209 ALA A N 1
ATOM 1633 C CA . ALA A 1 209 ? 10.302 -5.191 -26.784 1.00 76.75 209 ALA A CA 1
ATOM 1634 C C . ALA A 1 209 ? 9.249 -4.188 -26.274 1.00 76.75 209 ALA A C 1
ATOM 1636 O O . ALA A 1 209 ? 8.252 -3.939 -26.946 1.00 76.75 209 ALA A O 1
ATOM 1637 N N . LYS A 1 210 ? 9.469 -3.619 -25.078 1.00 71.50 210 LYS A N 1
ATOM 1638 C CA . LYS A 1 210 ? 8.597 -2.608 -24.438 1.00 71.50 210 LYS A CA 1
ATOM 1639 C C . LYS A 1 210 ? 7.145 -3.021 -24.179 1.00 71.50 210 LYS A C 1
ATOM 1641 O O . LYS A 1 210 ? 6.331 -2.173 -23.802 1.00 71.50 210 LYS A O 1
ATOM 1646 N N . THR A 1 211 ? 6.814 -4.303 -24.316 1.00 78.00 211 THR A N 1
ATOM 1647 C CA . THR A 1 211 ? 5.511 -4.810 -23.882 1.00 78.00 211 THR A CA 1
ATOM 1648 C C . THR A 1 211 ? 5.280 -4.416 -22.424 1.00 78.00 211 THR A C 1
ATOM 1650 O O . THR A 1 211 ? 6.087 -4.724 -21.545 1.00 78.00 211 THR A O 1
ATOM 1653 N N . ARG A 1 212 ? 4.170 -3.718 -22.158 1.00 76.75 212 ARG A N 1
ATOM 1654 C CA . ARG A 1 212 ? 3.763 -3.384 -20.791 1.00 76.75 212 ARG A CA 1
ATOM 1655 C C . ARG A 1 212 ? 3.317 -4.669 -20.104 1.00 76.75 212 ARG A C 1
ATOM 1657 O O . ARG A 1 212 ? 2.311 -5.258 -20.489 1.00 76.75 212 ARG A O 1
ATOM 1664 N N . ILE A 1 213 ? 4.062 -5.095 -19.089 1.00 81.75 213 ILE A N 1
ATOM 1665 C CA . ILE A 1 213 ? 3.712 -6.271 -18.295 1.00 81.75 213 ILE A CA 1
ATOM 1666 C C . ILE A 1 213 ? 2.954 -5.833 -17.048 1.00 81.75 213 ILE A C 1
ATOM 1668 O O . ILE A 1 213 ? 3.466 -5.065 -16.235 1.00 81.75 213 ILE A O 1
ATOM 1672 N N . VAL A 1 214 ? 1.746 -6.367 -16.882 1.00 83.31 214 VAL A N 1
ATOM 1673 C CA . VAL A 1 214 ? 0.951 -6.213 -15.663 1.00 83.31 214 VAL A CA 1
ATOM 1674 C C . VAL A 1 214 ? 0.927 -7.553 -14.941 1.00 83.31 214 VAL A C 1
ATOM 1676 O O . VAL A 1 214 ? 0.380 -8.536 -15.440 1.00 83.31 214 VAL A O 1
ATOM 1679 N N . VAL A 1 215 ? 1.533 -7.604 -13.755 1.00 85.94 215 VAL A N 1
ATOM 1680 C CA . VAL A 1 215 ? 1.443 -8.772 -12.874 1.00 85.94 215 VAL A CA 1
ATOM 1681 C C . VAL A 1 215 ? 0.160 -8.651 -12.059 1.00 85.94 215 VAL A C 1
ATOM 1683 O O . VAL A 1 215 ? 0.055 -7.797 -11.183 1.00 85.94 215 VAL A O 1
ATOM 1686 N N . ASN A 1 216 ? -0.818 -9.512 -12.336 1.00 85.31 216 ASN A N 1
ATOM 1687 C CA . ASN A 1 216 ? -2.093 -9.513 -11.622 1.00 85.31 216 ASN A CA 1
ATOM 1688 C C . ASN A 1 216 ? -1.965 -10.224 -10.260 1.00 85.31 216 ASN A C 1
ATOM 1690 O O . ASN A 1 216 ? -2.360 -11.380 -10.103 1.00 85.31 216 ASN A O 1
ATOM 1694 N N . ALA A 1 217 ? -1.378 -9.533 -9.278 1.00 84.44 217 ALA A N 1
ATOM 1695 C CA . ALA A 1 217 ? -1.181 -10.055 -7.924 1.00 84.44 217 ALA A CA 1
ATOM 1696 C C . ALA A 1 217 ? -2.506 -10.414 -7.223 1.00 84.44 217 ALA A C 1
ATOM 1698 O O . ALA A 1 217 ? -2.552 -11.400 -6.490 1.00 84.44 217 ALA A O 1
ATOM 1699 N N . TRP A 1 218 ? -3.592 -9.677 -7.499 1.00 83.00 218 TRP A N 1
ATOM 1700 C CA . TRP A 1 218 ? -4.930 -9.962 -6.964 1.00 83.00 218 TRP A CA 1
ATOM 1701 C C . TRP A 1 218 ? -5.430 -11.343 -7.410 1.00 83.00 218 TRP A C 1
ATOM 1703 O O . TRP A 1 218 ? -5.849 -12.144 -6.576 1.00 83.00 218 TRP A O 1
ATOM 1713 N N . ALA A 1 219 ? -5.307 -11.660 -8.705 1.00 85.06 219 ALA A N 1
ATOM 1714 C CA . ALA A 1 219 ? -5.718 -12.957 -9.242 1.00 85.06 219 ALA A CA 1
ATOM 1715 C C . ALA A 1 219 ? -4.813 -14.098 -8.761 1.00 85.06 219 ALA A C 1
ATOM 1717 O O . ALA A 1 219 ? -5.288 -15.207 -8.537 1.00 85.06 219 ALA A O 1
AT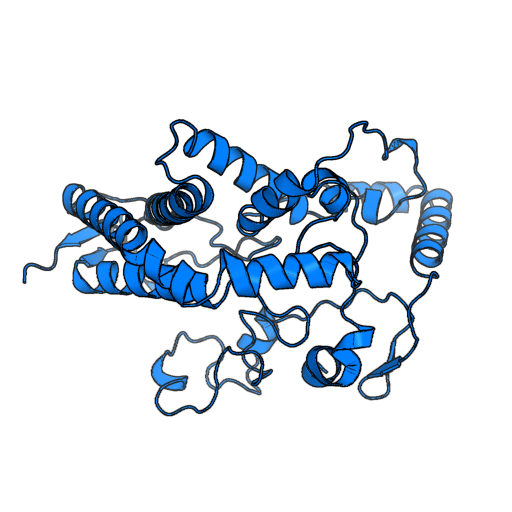OM 1718 N N . ILE A 1 220 ? -3.513 -13.838 -8.582 1.00 89.75 220 ILE A N 1
ATOM 1719 C CA . ILE A 1 220 ? -2.570 -14.818 -8.022 1.00 89.75 220 ILE A CA 1
ATOM 1720 C C . ILE A 1 220 ? -2.957 -15.168 -6.578 1.00 89.75 220 ILE A C 1
ATOM 1722 O O . ILE A 1 220 ? -3.069 -16.350 -6.252 1.00 89.75 220 ILE A O 1
ATOM 1726 N N . GLY A 1 221 ? -3.224 -14.156 -5.745 1.00 86.12 221 GLY A N 1
ATOM 1727 C CA . GLY A 1 221 ? -3.614 -14.329 -4.341 1.00 86.12 221 GLY A CA 1
ATOM 1728 C C . GLY A 1 221 ? -4.980 -14.995 -4.134 1.00 86.12 221 GLY A C 1
ATOM 1729 O O . GLY A 1 221 ? -5.259 -15.465 -3.039 1.00 86.12 221 GLY A O 1
ATOM 1730 N N . ARG A 1 222 ? -5.814 -15.067 -5.181 1.00 87.06 222 ARG A N 1
ATOM 1731 C CA . ARG A 1 222 ? -7.135 -15.727 -5.182 1.00 87.06 222 ARG A CA 1
ATOM 1732 C C . ARG A 1 222 ? -7.201 -16.957 -6.086 1.00 87.06 222 ARG A C 1
ATOM 1734 O O . ARG A 1 222 ? -8.275 -17.447 -6.416 1.00 87.06 222 ARG A O 1
ATOM 1741 N N . ASN A 1 223 ? -6.058 -17.476 -6.523 1.00 90.31 223 ASN A N 1
ATOM 1742 C CA . ASN A 1 223 ? -6.051 -18.622 -7.418 1.00 90.31 223 ASN A CA 1
ATOM 1743 C C . ASN A 1 223 ? -6.278 -19.932 -6.634 1.00 90.31 223 ASN A C 1
ATOM 1745 O O . ASN A 1 223 ? -5.405 -20.307 -5.844 1.00 90.31 223 ASN A O 1
ATOM 1749 N N . PRO A 1 224 ? -7.356 -20.694 -6.900 1.00 93.69 224 PRO A N 1
ATOM 1750 C CA . PRO A 1 224 ? -7.635 -21.946 -6.193 1.00 93.69 224 PRO A CA 1
ATOM 1751 C C . PRO A 1 224 ? -6.599 -23.049 -6.459 1.00 93.69 224 PRO A C 1
ATOM 1753 O O . PRO A 1 224 ? -6.569 -24.045 -5.744 1.00 93.69 224 PRO A O 1
ATOM 1756 N N . ARG A 1 225 ? -5.721 -22.888 -7.462 1.00 93.38 225 ARG A N 1
ATOM 1757 C CA . ARG A 1 225 ? -4.585 -23.800 -7.688 1.00 93.38 225 ARG A CA 1
ATOM 1758 C C . ARG A 1 225 ? -3.494 -23.676 -6.626 1.00 93.38 225 ARG A C 1
ATOM 1760 O O . ARG A 1 225 ? -2.770 -24.641 -6.416 1.00 93.38 225 ARG A O 1
ATOM 1767 N N . TYR A 1 226 ? -3.352 -22.502 -6.010 1.00 90.62 226 TYR A N 1
ATOM 1768 C CA . TYR A 1 226 ? -2.331 -22.236 -4.988 1.00 90.62 226 TYR A CA 1
ATOM 1769 C C . TYR A 1 226 ? -2.943 -22.090 -3.593 1.00 90.62 226 TYR A C 1
ATOM 1771 O O . TYR A 1 226 ? -2.282 -22.371 -2.598 1.00 90.62 226 TYR A O 1
ATOM 1779 N N . TRP A 1 227 ? -4.215 -21.695 -3.515 1.00 92.50 227 TRP A N 1
ATOM 1780 C CA . TRP A 1 227 ? -4.886 -21.372 -2.264 1.00 92.50 227 TRP A CA 1
ATOM 1781 C C . TRP A 1 227 ? -6.141 -22.223 -2.076 1.00 92.50 227 TRP A C 1
ATOM 1783 O O . TRP A 1 227 ? -7.134 -22.056 -2.780 1.00 92.50 227 TRP A O 1
ATOM 1793 N N . ILE A 1 228 ? -6.122 -23.108 -1.079 1.00 92.00 228 ILE A N 1
ATOM 1794 C CA . ILE A 1 228 ? -7.331 -23.810 -0.624 1.00 92.00 228 ILE A CA 1
ATOM 1795 C C . ILE A 1 228 ? -8.309 -22.760 -0.085 1.00 92.00 228 ILE A C 1
ATOM 1797 O O . ILE A 1 228 ? -7.894 -21.894 0.688 1.00 92.00 228 ILE A O 1
ATOM 1801 N N . GLU A 1 229 ? -9.578 -22.815 -0.501 1.00 91.62 229 GLU A N 1
ATOM 1802 C CA . GLU A 1 229 ? -10.597 -21.815 -0.133 1.00 91.62 229 GLU A CA 1
ATOM 1803 C C . GLU A 1 229 ? -10.097 -20.382 -0.414 1.00 91.62 229 GLU A C 1
ATOM 1805 O O . GLU A 1 229 ? -9.980 -19.555 0.491 1.00 91.62 229 GLU A O 1
ATOM 1810 N N . ALA A 1 230 ? -9.684 -20.121 -1.661 1.00 89.19 230 ALA A N 1
ATOM 1811 C CA . ALA A 1 230 ? -8.972 -18.900 -2.058 1.00 89.19 230 ALA A CA 1
ATOM 1812 C C . ALA A 1 230 ? -9.750 -17.597 -1.801 1.00 89.19 230 ALA A C 1
ATOM 1814 O O . ALA A 1 230 ? -9.142 -16.560 -1.550 1.00 89.19 230 ALA A O 1
ATOM 1815 N N . ASP A 1 231 ? -11.081 -17.665 -1.824 1.00 86.19 231 ASP A N 1
ATOM 1816 C CA . ASP A 1 231 ? -11.961 -16.517 -1.589 1.00 86.19 231 ASP A CA 1
ATOM 1817 C C . ASP A 1 231 ? -12.286 -16.301 -0.099 1.00 86.19 231 ASP A C 1
ATOM 1819 O O . ASP A 1 231 ? -12.936 -15.321 0.265 1.00 86.19 231 ASP A O 1
ATOM 1823 N N . SER A 1 232 ? -11.829 -17.195 0.784 1.00 86.44 232 SER A N 1
ATOM 1824 C CA . SER A 1 232 ? -12.098 -17.133 2.222 1.00 86.44 232 SER A CA 1
ATOM 1825 C C . SER A 1 232 ? -10.956 -16.468 2.991 1.00 86.44 232 SER A C 1
ATOM 1827 O O . SER A 1 232 ? -9.789 -16.872 2.900 1.00 86.44 232 SER A O 1
ATOM 1829 N N . PHE A 1 233 ? -11.301 -15.491 3.837 1.00 86.12 233 PHE A N 1
ATOM 1830 C CA . PHE A 1 233 ? -10.368 -14.903 4.798 1.00 86.12 233 PHE A CA 1
ATOM 1831 C C . PHE A 1 233 ? -10.020 -15.930 5.886 1.00 86.12 233 PHE A C 1
ATOM 1833 O O . PHE A 1 233 ? -10.796 -16.157 6.810 1.00 86.12 233 PHE A O 1
ATOM 1840 N N . LYS A 1 234 ? -8.858 -16.574 5.744 1.00 86.06 234 LYS A N 1
ATOM 1841 C CA . LYS A 1 234 ? -8.402 -17.680 6.602 1.00 86.06 234 LYS A CA 1
ATOM 1842 C C . LYS A 1 234 ? -6.937 -17.475 6.988 1.00 86.06 234 LYS A C 1
ATOM 1844 O O . LYS A 1 234 ? -6.068 -17.987 6.27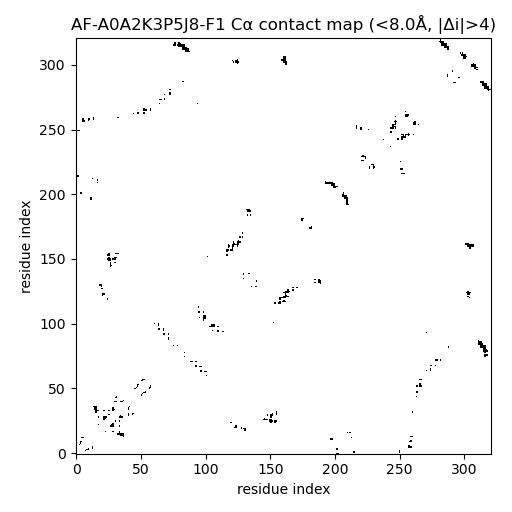4 1.00 86.06 234 LYS A O 1
ATOM 1849 N N . PRO A 1 235 ? -6.639 -16.690 8.039 1.00 86.56 235 PRO A N 1
ATOM 1850 C CA . PRO A 1 235 ? -5.269 -16.437 8.495 1.00 86.56 235 PRO A CA 1
ATOM 1851 C C . PRO A 1 235 ? -4.489 -17.714 8.836 1.00 86.56 235 PRO A C 1
ATOM 1853 O O . PRO A 1 235 ? -3.274 -17.764 8.650 1.00 86.56 235 PRO A O 1
ATOM 1856 N N . GLU A 1 236 ? -5.184 -18.773 9.258 1.00 89.25 236 GLU A N 1
ATOM 1857 C CA . GLU A 1 236 ? -4.614 -20.065 9.657 1.00 89.25 236 GLU A CA 1
ATOM 1858 C C . GLU A 1 236 ? -3.794 -20.716 8.539 1.00 89.25 236 GLU A C 1
ATOM 1860 O O . GLU A 1 236 ? -2.894 -21.500 8.824 1.00 89.25 236 GLU A O 1
ATOM 1865 N N . ARG A 1 237 ? -4.040 -20.358 7.269 1.00 91.56 237 ARG A N 1
ATOM 1866 C CA . ARG A 1 237 ? -3.256 -20.856 6.124 1.00 91.56 237 ARG A CA 1
ATOM 1867 C C . ARG A 1 237 ? -1.774 -20.468 6.182 1.00 91.56 237 ARG A C 1
ATOM 1869 O O . ARG A 1 237 ? -0.963 -21.077 5.493 1.00 91.56 237 ARG A O 1
ATOM 1876 N N . PHE A 1 238 ? -1.431 -19.451 6.971 1.00 89.62 238 PHE A N 1
ATOM 1877 C CA . PHE A 1 238 ? -0.055 -18.999 7.165 1.00 89.62 238 PHE A CA 1
ATOM 1878 C C . PHE A 1 238 ? 0.573 -19.545 8.454 1.00 89.62 238 PHE A C 1
ATOM 1880 O O . PHE A 1 238 ? 1.785 -19.443 8.636 1.00 89.62 238 PHE A O 1
ATOM 1887 N N . VAL A 1 239 ? -0.212 -20.165 9.341 1.00 88.62 239 VAL A N 1
ATOM 1888 C CA . VAL A 1 239 ? 0.310 -20.782 10.565 1.00 88.62 239 VAL A CA 1
ATOM 1889 C C . VAL A 1 239 ? 1.113 -22.023 10.182 1.00 88.62 239 VAL A C 1
ATOM 1891 O O . VAL A 1 239 ? 0.600 -22.921 9.522 1.00 88.62 239 VAL A O 1
ATOM 1894 N N . ASN A 1 240 ? 2.385 -22.070 10.589 1.00 90.00 240 ASN A N 1
ATOM 1895 C CA . ASN A 1 240 ? 3.353 -23.107 10.200 1.00 90.00 240 ASN A CA 1
ATOM 1896 C C . ASN A 1 240 ? 3.593 -23.222 8.679 1.00 90.00 240 ASN A C 1
ATOM 1898 O O . ASN A 1 240 ? 4.114 -24.236 8.215 1.00 90.00 240 ASN A O 1
ATOM 1902 N N . SER A 1 241 ? 3.232 -22.197 7.903 1.00 91.31 241 SER A N 1
ATOM 1903 C CA . SER A 1 241 ? 3.567 -22.118 6.482 1.00 91.31 241 SER A CA 1
ATOM 1904 C C . SER A 1 241 ? 4.975 -21.560 6.293 1.00 91.31 241 SER A C 1
ATOM 1906 O O . SER A 1 241 ? 5.440 -20.735 7.079 1.00 91.31 241 SER A O 1
ATOM 1908 N N . LEU A 1 242 ? 5.650 -21.999 5.231 1.00 92.81 242 LEU A N 1
ATOM 1909 C CA . LEU A 1 242 ? 6.924 -21.420 4.796 1.00 92.81 242 LEU A CA 1
ATOM 1910 C C . LEU A 1 242 ? 6.735 -20.234 3.841 1.00 92.81 242 LEU A C 1
ATOM 1912 O O . LEU A 1 242 ? 7.708 -19.541 3.564 1.00 92.81 242 LEU A O 1
ATOM 1916 N N . ILE A 1 243 ? 5.509 -20.013 3.350 1.00 93.06 243 ILE A N 1
ATOM 1917 C CA . ILE A 1 243 ? 5.190 -18.924 2.423 1.00 93.06 243 ILE A CA 1
ATOM 1918 C C . ILE A 1 243 ? 5.336 -17.588 3.145 1.00 93.06 243 ILE A C 1
ATOM 1920 O O . ILE A 1 243 ? 4.692 -17.359 4.175 1.00 93.06 243 ILE A O 1
ATOM 1924 N N . ASP A 1 244 ? 6.114 -16.679 2.564 1.00 91.69 244 ASP A N 1
ATOM 1925 C CA . ASP A 1 244 ? 6.214 -15.299 3.016 1.00 91.69 244 ASP A CA 1
ATOM 1926 C C . ASP A 1 244 ? 5.863 -14.286 1.913 1.00 91.69 244 ASP A C 1
ATOM 1928 O O . ASP A 1 244 ? 5.481 -14.625 0.797 1.00 91.69 244 ASP A O 1
ATOM 1932 N N . PHE A 1 245 ? 5.914 -13.001 2.261 1.00 91.00 245 PHE A N 1
ATOM 1933 C CA . PHE A 1 245 ? 5.640 -11.888 1.348 1.00 91.00 245 PHE A CA 1
ATOM 1934 C C . PHE A 1 245 ? 6.911 -11.119 0.954 1.00 91.00 245 PHE A C 1
ATOM 1936 O O . PHE A 1 245 ? 6.842 -9.971 0.500 1.00 91.00 245 PHE A O 1
ATOM 1943 N N . LYS A 1 246 ? 8.091 -11.724 1.138 1.00 91.56 246 LYS A N 1
ATOM 1944 C CA . LYS A 1 246 ? 9.402 -11.104 0.889 1.00 91.56 246 LYS A CA 1
ATOM 1945 C C . LYS A 1 246 ? 9.871 -11.265 -0.561 1.00 91.56 246 LYS A C 1
ATOM 1947 O O . LYS A 1 246 ? 11.031 -11.004 -0.875 1.00 91.56 246 LYS A O 1
ATOM 1952 N N . GLY A 1 247 ? 8.959 -11.633 -1.463 1.00 90.69 247 GLY A N 1
ATOM 1953 C CA . GLY A 1 247 ? 9.202 -11.680 -2.905 1.00 90.69 247 GLY A CA 1
ATOM 1954 C C . GLY A 1 247 ? 9.914 -12.949 -3.378 1.00 90.69 247 GLY A C 1
ATOM 1955 O O . GLY A 1 247 ? 10.427 -12.978 -4.501 1.00 90.69 247 GLY A O 1
ATOM 1956 N N . THR A 1 248 ? 9.969 -13.984 -2.536 1.00 93.50 248 THR A N 1
ATOM 1957 C CA . THR A 1 248 ? 10.496 -15.314 -2.877 1.00 93.50 248 THR A CA 1
ATOM 1958 C C . THR A 1 248 ? 9.405 -16.308 -3.253 1.00 93.50 248 THR A C 1
ATOM 1960 O O . THR A 1 248 ? 9.653 -17.140 -4.132 1.00 93.50 248 THR A O 1
ATOM 1963 N N . ASP A 1 249 ? 8.214 -16.161 -2.671 1.00 95.12 249 ASP A N 1
ATOM 1964 C CA . ASP A 1 249 ? 7.037 -16.990 -2.932 1.00 95.12 249 ASP A CA 1
ATOM 1965 C C . ASP A 1 249 ? 6.093 -16.255 -3.889 1.00 95.12 249 ASP A C 1
ATOM 1967 O O . ASP A 1 249 ? 5.478 -15.238 -3.567 1.00 95.12 249 ASP A O 1
ATOM 1971 N N . PHE A 1 250 ? 6.027 -16.724 -5.134 1.00 94.44 250 PHE A N 1
ATOM 1972 C CA . PHE A 1 250 ? 5.374 -15.989 -6.226 1.00 94.44 250 PHE A CA 1
ATOM 1973 C C . PHE A 1 250 ? 3.851 -16.124 -6.227 1.00 94.44 250 PHE A C 1
ATOM 1975 O O . PHE A 1 250 ? 3.181 -15.405 -6.970 1.00 94.44 250 PHE A O 1
ATOM 1982 N N . GLU A 1 251 ? 3.318 -17.021 -5.406 1.00 93.50 251 GLU A N 1
ATOM 1983 C CA . GLU A 1 251 ? 1.915 -17.135 -5.030 1.00 93.50 251 GLU A CA 1
ATOM 1984 C C . GLU A 1 251 ? 1.469 -16.023 -4.065 1.00 93.50 251 GLU A C 1
ATOM 1986 O O . GLU A 1 251 ? 0.270 -15.752 -3.984 1.00 93.50 251 GLU A O 1
ATOM 1991 N N . TYR A 1 252 ? 2.405 -15.337 -3.387 1.00 92.69 252 TYR A N 1
ATOM 1992 C CA . TYR A 1 252 ? 2.105 -14.285 -2.413 1.00 92.69 252 TYR A CA 1
ATOM 1993 C C . TYR A 1 252 ? 3.072 -13.089 -2.501 1.00 92.69 252 TYR A C 1
ATOM 1995 O O . TYR A 1 252 ? 4.059 -12.976 -1.781 1.00 92.69 252 TYR A O 1
ATOM 2003 N N . ILE A 1 253 ? 2.761 -12.134 -3.383 1.00 92.69 253 ILE A N 1
ATOM 2004 C CA . ILE A 1 253 ? 3.630 -10.980 -3.695 1.00 92.69 253 ILE A CA 1
ATOM 2005 C C . ILE A 1 253 ? 2.972 -9.607 -3.437 1.00 92.69 253 ILE A C 1
ATOM 2007 O O . ILE A 1 253 ? 2.989 -8.752 -4.327 1.00 92.69 253 ILE A O 1
ATOM 2011 N N . PRO A 1 254 ? 2.417 -9.331 -2.239 1.00 84.88 254 PRO A N 1
ATOM 2012 C CA . PRO A 1 254 ? 1.767 -8.045 -1.950 1.00 84.88 254 PRO A CA 1
ATOM 2013 C C . PRO A 1 254 ? 2.737 -6.848 -1.997 1.00 84.88 254 PRO A C 1
ATOM 2015 O O . PRO A 1 254 ? 2.315 -5.722 -2.235 1.00 84.88 254 PRO A O 1
ATOM 2018 N N . PHE A 1 255 ? 4.044 -7.085 -1.838 1.00 88.31 255 PHE A N 1
ATOM 2019 C CA . PHE A 1 255 ? 5.104 -6.074 -1.977 1.00 88.31 255 PHE A CA 1
ATOM 2020 C C . PHE A 1 255 ? 5.904 -6.202 -3.286 1.00 88.31 255 PHE A C 1
ATOM 2022 O O . PHE A 1 255 ? 6.955 -5.570 -3.452 1.00 88.31 255 PHE A O 1
ATOM 2029 N N . GLY A 1 256 ? 5.420 -7.018 -4.226 1.00 90.62 256 GLY A N 1
ATOM 2030 C CA . GLY A 1 256 ? 6.143 -7.379 -5.439 1.00 90.62 256 GLY A CA 1
ATOM 2031 C C . GLY A 1 256 ? 7.370 -8.257 -5.168 1.00 90.62 256 GLY A C 1
ATOM 2032 O O . GLY A 1 256 ? 7.498 -8.884 -4.121 1.00 90.62 256 GLY A O 1
ATOM 2033 N N . ALA A 1 257 ? 8.278 -8.306 -6.142 1.00 94.00 257 ALA A N 1
ATOM 2034 C CA . ALA A 1 257 ? 9.494 -9.116 -6.119 1.00 94.00 257 ALA A CA 1
ATOM 2035 C C . ALA A 1 257 ? 10.565 -8.515 -7.052 1.00 94.00 257 ALA A C 1
ATOM 2037 O O . ALA A 1 257 ? 10.284 -7.602 -7.838 1.00 94.00 257 ALA A O 1
ATOM 2038 N N . GLY A 1 258 ? 11.794 -9.029 -6.966 1.00 93.00 258 GLY A N 1
ATOM 2039 C CA . GLY A 1 258 ? 12.906 -8.643 -7.841 1.00 93.00 258 GLY A CA 1
ATOM 2040 C C . GLY A 1 258 ? 13.400 -7.208 -7.641 1.00 93.00 258 GLY A C 1
ATOM 2041 O O . GLY A 1 258 ? 13.188 -6.583 -6.598 1.00 93.00 258 GLY A O 1
ATOM 2042 N N . ARG A 1 259 ? 14.056 -6.648 -8.667 1.00 92.50 259 ARG A N 1
ATOM 2043 C CA . ARG A 1 259 ? 14.649 -5.290 -8.636 1.00 92.50 259 ARG A CA 1
ATOM 2044 C C . ARG A 1 259 ? 13.684 -4.194 -8.199 1.00 92.50 259 ARG A C 1
ATOM 2046 O O . ARG A 1 259 ? 14.097 -3.239 -7.549 1.00 92.50 259 ARG A O 1
ATOM 2053 N N . ARG A 1 260 ? 12.408 -4.318 -8.557 1.00 91.88 260 ARG A N 1
ATOM 2054 C CA . ARG A 1 260 ? 11.378 -3.303 -8.300 1.00 91.88 260 ARG A CA 1
ATOM 2055 C C . ARG A 1 260 ? 10.505 -3.622 -7.087 1.00 91.88 260 ARG A C 1
ATOM 2057 O O . ARG A 1 260 ? 9.489 -2.961 -6.900 1.00 91.88 260 ARG A O 1
ATOM 2064 N N . MET A 1 261 ? 10.909 -4.585 -6.257 1.00 93.38 261 MET A N 1
ATOM 2065 C CA . MET A 1 261 ? 10.235 -4.873 -4.994 1.00 93.38 261 MET A CA 1
ATOM 2066 C C . MET A 1 261 ? 10.130 -3.615 -4.124 1.00 93.38 261 MET A C 1
ATOM 2068 O O . MET A 1 261 ? 11.053 -2.784 -4.126 1.00 93.38 261 MET A O 1
ATOM 2072 N N . CYS A 1 262 ? 9.020 -3.497 -3.391 1.00 89.88 262 CYS A N 1
ATOM 2073 C CA . CYS A 1 262 ? 8.700 -2.343 -2.562 1.00 89.88 262 CYS A CA 1
ATOM 2074 C C . CYS A 1 262 ? 9.863 -1.986 -1.614 1.00 89.88 262 CYS A C 1
ATOM 2076 O O . CYS A 1 262 ? 10.229 -2.794 -0.758 1.00 89.88 262 CYS A O 1
ATOM 2078 N N . PRO A 1 263 ? 10.439 -0.775 -1.721 1.00 90.94 263 PRO A N 1
ATOM 2079 C CA . PRO A 1 263 ? 11.489 -0.321 -0.811 1.00 90.94 263 PRO A CA 1
ATOM 2080 C C . PRO A 1 263 ? 10.945 0.027 0.587 1.00 90.94 263 PRO A C 1
ATOM 2082 O O . PRO A 1 263 ? 11.717 0.109 1.535 1.00 90.94 263 PRO A O 1
ATOM 2085 N N . GLY A 1 264 ? 9.628 0.224 0.720 1.00 85.88 264 GLY A N 1
ATOM 2086 C CA . GLY A 1 264 ? 8.954 0.625 1.957 1.00 85.88 264 GLY A CA 1
ATOM 2087 C C . GLY A 1 264 ? 8.429 -0.513 2.824 1.00 85.88 264 GLY A C 1
ATOM 2088 O O . GLY A 1 264 ? 7.779 -0.231 3.824 1.00 85.88 264 GLY A O 1
ATOM 2089 N N . ILE A 1 265 ? 8.712 -1.777 2.494 1.00 88.56 265 ILE A N 1
ATOM 2090 C CA . ILE A 1 265 ? 8.212 -2.944 3.242 1.00 88.56 265 ILE A CA 1
ATOM 2091 C C . ILE A 1 265 ? 8.520 -2.862 4.748 1.00 88.56 265 ILE A C 1
ATOM 2093 O O . ILE A 1 265 ? 7.631 -3.071 5.569 1.00 88.56 265 ILE A O 1
ATOM 2097 N N . ALA A 1 266 ? 9.742 -2.465 5.120 1.00 89.94 266 ALA A N 1
ATOM 2098 C CA . ALA A 1 266 ? 10.153 -2.350 6.520 1.00 89.94 266 ALA A CA 1
ATOM 2099 C C . ALA A 1 266 ? 9.383 -1.257 7.278 1.00 89.94 266 ALA A C 1
ATOM 2101 O O . ALA A 1 266 ? 9.144 -1.393 8.472 1.00 89.94 266 ALA A O 1
ATOM 2102 N N . PHE A 1 267 ? 8.975 -0.190 6.588 1.00 85.81 267 PHE A N 1
ATOM 2103 C CA . PHE A 1 267 ? 8.164 0.883 7.157 1.00 85.81 267 PHE A CA 1
ATOM 2104 C C . PHE A 1 267 ? 6.673 0.518 7.196 1.00 85.81 267 PHE A C 1
ATOM 2106 O O . PHE A 1 267 ? 5.983 0.860 8.152 1.00 85.81 267 PHE A O 1
ATOM 2113 N N . ALA A 1 268 ? 6.174 -0.191 6.182 1.00 82.81 268 ALA A N 1
ATOM 2114 C CA . ALA A 1 268 ? 4.764 -0.548 6.048 1.00 82.81 268 ALA A CA 1
ATOM 2115 C C . ALA A 1 268 ? 4.298 -1.542 7.121 1.00 82.81 268 ALA A C 1
ATOM 2117 O O . ALA A 1 268 ? 3.265 -1.312 7.741 1.00 82.81 268 ALA A O 1
ATOM 2118 N N . ILE A 1 269 ? 5.067 -2.606 7.380 1.00 85.88 269 ILE A N 1
ATOM 2119 C CA . ILE A 1 269 ? 4.700 -3.667 8.337 1.00 85.88 269 ILE A CA 1
ATOM 2120 C C . ILE A 1 269 ? 4.316 -3.114 9.723 1.00 85.88 269 ILE A C 1
ATOM 2122 O O . ILE A 1 269 ? 3.174 -3.319 10.133 1.00 85.88 269 ILE A O 1
ATOM 2126 N N . PRO A 1 270 ? 5.169 -2.347 10.436 1.00 85.44 270 PRO A N 1
ATOM 2127 C CA . PRO A 1 270 ? 4.809 -1.837 11.759 1.00 85.44 270 PRO A CA 1
ATOM 2128 C C . PRO A 1 270 ? 3.654 -0.824 11.720 1.00 85.44 270 PRO A C 1
ATOM 2130 O O . PRO A 1 270 ? 2.946 -0.674 12.712 1.00 85.44 270 PRO A O 1
ATOM 2133 N N . ASN A 1 271 ? 3.443 -0.142 10.588 1.00 83.00 271 ASN A N 1
ATOM 2134 C CA . ASN A 1 271 ? 2.306 0.761 10.380 1.00 83.00 271 ASN A CA 1
ATOM 2135 C C . ASN A 1 271 ? 0.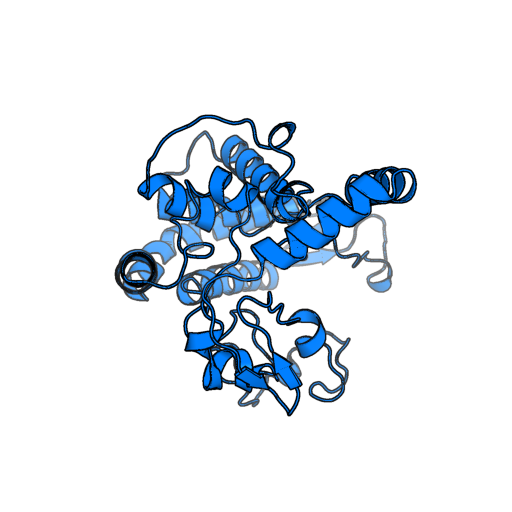984 0.029 10.112 1.00 83.00 271 ASN A C 1
ATOM 2137 O O . ASN A 1 271 ? -0.063 0.664 10.155 1.00 83.00 271 ASN A O 1
ATOM 2141 N N . VAL A 1 272 ? 1.016 -1.278 9.849 1.00 82.81 272 VAL A N 1
ATOM 2142 C CA . VAL A 1 272 ? -0.175 -2.132 9.757 1.00 82.81 272 VAL A CA 1
ATOM 2143 C C . VAL A 1 272 ? -0.379 -2.886 11.068 1.00 82.81 272 VAL A C 1
ATOM 2145 O O . VAL A 1 272 ? -1.466 -2.845 11.642 1.00 82.81 272 VAL A O 1
ATOM 2148 N N . GLU A 1 273 ? 0.673 -3.532 11.570 1.00 85.31 273 GLU A N 1
ATOM 2149 C CA . GLU A 1 273 ? 0.606 -4.403 12.744 1.00 85.31 273 GLU A CA 1
ATOM 2150 C C . GLU A 1 273 ? 0.221 -3.645 14.014 1.00 85.31 273 GLU A C 1
ATOM 2152 O O . GLU A 1 273 ? -0.671 -4.086 14.736 1.00 85.31 273 GLU A O 1
ATOM 2157 N N . LEU A 1 274 ? 0.854 -2.496 14.288 1.00 84.81 274 LEU A N 1
ATOM 2158 C CA . LEU A 1 274 ? 0.615 -1.767 15.533 1.00 84.81 274 LEU A CA 1
ATOM 2159 C C . LEU A 1 274 ? -0.818 -1.211 15.621 1.00 84.81 274 LEU A C 1
ATOM 2161 O O . LEU A 1 274 ? -1.474 -1.493 16.627 1.00 84.81 274 LEU A O 1
ATOM 2165 N N . PRO A 1 275 ? -1.349 -0.468 14.624 1.00 80.88 275 PRO A N 1
ATOM 2166 C CA . PRO A 1 275 ? -2.737 -0.021 14.685 1.00 80.88 275 PRO A CA 1
ATOM 2167 C C . PRO A 1 275 ? -3.714 -1.193 14.757 1.00 80.88 275 PRO A C 1
ATOM 2169 O O . PRO A 1 275 ? -4.632 -1.153 15.571 1.00 80.88 275 PRO A O 1
ATOM 2172 N N . LEU A 1 276 ? -3.507 -2.255 13.969 1.00 82.06 276 LEU A N 1
ATOM 2173 C CA . LEU A 1 276 ? -4.397 -3.416 13.977 1.00 82.06 276 LEU A CA 1
ATOM 2174 C C . LEU A 1 276 ? -4.417 -4.102 15.348 1.00 82.06 276 LEU A C 1
ATOM 2176 O O . LEU A 1 276 ? -5.492 -4.337 15.894 1.00 82.06 276 LEU A O 1
ATOM 2180 N N . ALA A 1 277 ? -3.246 -4.365 15.934 1.00 84.75 277 ALA A N 1
ATOM 2181 C CA . ALA A 1 277 ? -3.138 -4.965 17.259 1.00 84.75 277 ALA A CA 1
ATOM 2182 C C . ALA A 1 277 ? -3.813 -4.095 18.328 1.00 84.75 277 ALA A C 1
ATOM 2184 O O . ALA A 1 277 ? -4.546 -4.613 19.167 1.00 84.75 277 ALA A O 1
ATOM 2185 N N . GLN A 1 278 ? -3.625 -2.773 18.277 1.00 91.06 278 GLN A N 1
ATOM 2186 C CA . GLN A 1 278 ? -4.258 -1.848 19.220 1.00 91.06 278 GLN A CA 1
ATOM 2187 C C . GLN A 1 278 ? -5.780 -1.787 19.045 1.00 91.06 278 GLN A C 1
ATOM 2189 O O . GLN A 1 278 ? -6.500 -1.765 20.042 1.00 91.06 278 GLN A O 1
ATOM 2194 N N . LEU A 1 279 ? -6.293 -1.813 17.814 1.00 87.62 279 LEU A N 1
ATOM 2195 C CA . LEU A 1 279 ? -7.737 -1.854 17.570 1.00 87.62 279 LEU A CA 1
ATOM 2196 C C . LEU A 1 279 ? -8.354 -3.170 18.069 1.00 87.62 279 LEU A C 1
ATOM 2198 O O . LEU A 1 279 ? -9.389 -3.132 18.727 1.00 87.62 279 LEU A O 1
ATOM 2202 N N . LEU A 1 280 ? -7.703 -4.312 17.814 1.00 87.62 280 LEU A N 1
ATOM 2203 C CA . LEU A 1 280 ? -8.149 -5.636 18.273 1.00 87.62 280 LEU A CA 1
ATOM 2204 C C . LEU A 1 280 ? -8.068 -5.805 19.796 1.00 87.62 280 LEU A C 1
ATOM 2206 O O . LEU A 1 280 ? -8.882 -6.515 20.385 1.00 87.62 280 LEU A O 1
ATOM 2210 N N . TYR A 1 281 ? -7.074 -5.185 20.432 1.00 90.06 281 TYR A N 1
ATOM 2211 C CA . TYR A 1 281 ? -6.903 -5.239 21.881 1.00 90.06 281 TYR A CA 1
ATOM 2212 C C . TYR A 1 281 ? -7.973 -4.416 22.606 1.00 90.06 281 TYR A C 1
ATOM 2214 O O . TYR A 1 281 ? -8.564 -4.894 23.571 1.00 90.06 281 TYR A O 1
ATOM 2222 N N . ASN A 1 282 ? -8.241 -3.195 22.130 1.00 90.00 282 ASN A N 1
ATOM 2223 C CA . ASN A 1 282 ? -9.069 -2.230 22.855 1.00 90.00 282 ASN A CA 1
ATOM 2224 C C . ASN A 1 282 ? -10.565 -2.293 22.512 1.00 90.00 282 ASN A C 1
ATOM 2226 O O . ASN A 1 282 ? -11.370 -1.825 23.318 1.00 90.00 282 ASN A O 1
ATOM 2230 N N . PHE A 1 283 ? -10.958 -2.829 21.349 1.00 92.12 283 PHE A N 1
ATOM 2231 C CA . PHE A 1 283 ? -12.338 -2.713 20.872 1.00 92.12 283 PHE A CA 1
ATOM 2232 C C . PHE A 1 283 ? -12.928 -4.021 20.351 1.00 92.12 283 PHE A C 1
ATOM 2234 O O . PHE A 1 283 ? -12.312 -4.737 19.561 1.00 92.12 283 PHE A O 1
ATOM 2241 N N . ASP A 1 284 ? -14.184 -4.252 20.721 1.00 92.12 284 ASP A N 1
ATOM 2242 C CA . ASP A 1 284 ? -15.121 -5.022 19.910 1.00 92.12 284 ASP A CA 1
ATOM 2243 C C . ASP A 1 284 ? -15.890 -4.081 18.972 1.00 92.12 284 ASP A C 1
ATOM 2245 O O . ASP A 1 284 ? -16.010 -2.878 19.226 1.00 92.12 284 ASP A O 1
ATOM 2249 N N . TRP A 1 285 ? -16.430 -4.627 17.883 1.00 92.12 285 TRP A N 1
ATOM 2250 C CA . TRP A 1 285 ? -17.092 -3.843 16.841 1.00 92.12 285 TRP A CA 1
ATOM 2251 C C . TRP A 1 285 ? -18.506 -4.340 16.576 1.00 92.12 285 TRP A C 1
ATOM 2253 O O . TRP A 1 285 ? -18.749 -5.543 16.478 1.00 92.12 285 TRP A O 1
ATOM 2263 N N . LYS A 1 286 ? -19.437 -3.398 16.406 1.00 93.06 286 LYS A N 1
ATOM 2264 C CA . LYS A 1 286 ? -20.788 -3.658 15.894 1.00 93.06 286 LYS A CA 1
ATOM 2265 C C . LYS A 1 286 ? -21.040 -2.875 14.617 1.00 93.06 286 LYS A C 1
ATOM 2267 O O . LYS A 1 286 ? -20.584 -1.741 14.470 1.00 93.06 286 LYS A O 1
ATOM 2272 N N . LEU A 1 287 ? -21.824 -3.467 13.724 1.00 92.88 287 LEU A N 1
ATOM 2273 C CA . LEU A 1 287 ? -22.371 -2.749 12.583 1.00 92.88 287 LEU A CA 1
ATOM 2274 C C . LEU A 1 287 ? -23.534 -1.844 13.032 1.00 92.88 287 LEU A C 1
ATOM 2276 O O . LEU A 1 287 ? -24.289 -2.206 13.942 1.00 92.88 287 LEU A O 1
ATOM 2280 N N . PRO A 1 288 ? -23.679 -0.651 12.433 1.00 92.06 288 PRO A N 1
ATOM 2281 C CA . PRO A 1 288 ? -24.769 0.262 12.755 1.00 92.06 288 PRO A CA 1
ATOM 2282 C C . PRO A 1 288 ? -26.128 -0.283 12.291 1.00 92.06 288 PRO A C 1
ATOM 2284 O O . PRO A 1 288 ? -26.213 -1.152 11.425 1.00 92.06 288 PRO A O 1
ATOM 2287 N N . ASN A 1 289 ? -27.211 0.270 12.847 1.00 91.62 289 ASN A N 1
ATOM 2288 C CA . ASN A 1 289 ? -28.595 0.033 12.407 1.00 91.62 289 ASN A CA 1
ATOM 2289 C C . ASN A 1 289 ? -29.058 -1.438 12.428 1.00 91.62 289 ASN A C 1
ATOM 2291 O O . ASN A 1 289 ? -29.975 -1.801 11.699 1.00 91.62 289 ASN A O 1
ATOM 2295 N N . GLY A 1 290 ? -28.438 -2.289 13.253 1.00 87.50 290 GLY A N 1
ATOM 2296 C CA . GLY A 1 290 ? -28.796 -3.709 13.348 1.00 87.50 290 GLY A CA 1
ATOM 2297 C C . GLY A 1 290 ? -28.396 -4.547 12.129 1.00 87.50 290 GLY A C 1
ATOM 2298 O O . GLY A 1 290 ? -28.883 -5.667 11.993 1.00 87.50 290 GLY A O 1
ATOM 2299 N N . MET A 1 291 ? -27.526 -4.017 11.263 1.00 90.25 291 MET A N 1
ATOM 2300 C CA . MET A 1 291 ? -26.993 -4.720 10.095 1.00 90.25 291 MET A CA 1
ATOM 2301 C C . MET A 1 291 ? -26.245 -5.994 10.513 1.00 90.25 291 MET A C 1
ATOM 2303 O O . MET A 1 291 ? -25.502 -6.003 11.501 1.00 90.25 291 MET A O 1
ATOM 2307 N N . LYS A 1 292 ? -26.435 -7.069 9.748 1.00 89.12 292 LYS A N 1
ATOM 2308 C CA . LYS A 1 292 ? -25.724 -8.340 9.919 1.00 89.12 292 LYS A CA 1
ATOM 2309 C C . LYS A 1 292 ? -24.367 -8.312 9.217 1.00 89.12 292 LYS A C 1
ATOM 2311 O O . LYS A 1 292 ? -24.157 -7.563 8.267 1.00 89.12 292 LYS A O 1
ATOM 2316 N N . ASN A 1 293 ? -23.446 -9.167 9.652 1.00 86.81 293 ASN A N 1
ATOM 2317 C CA . ASN A 1 293 ? -22.084 -9.202 9.110 1.00 86.81 293 ASN A CA 1
ATOM 2318 C C . ASN A 1 293 ? -22.050 -9.512 7.606 1.00 86.81 293 ASN A C 1
ATOM 2320 O O . ASN A 1 293 ? -21.225 -8.955 6.886 1.00 86.81 293 ASN A O 1
ATOM 2324 N N . GLU A 1 294 ? -22.965 -10.353 7.126 1.00 87.50 294 GLU A N 1
ATOM 2325 C CA . GLU A 1 294 ? -23.065 -10.761 5.719 1.00 87.50 294 GLU A CA 1
ATOM 2326 C C . GLU A 1 294 ? -23.571 -9.630 4.811 1.00 87.50 294 GLU A C 1
ATOM 2328 O O . GLU A 1 294 ? -23.387 -9.674 3.597 1.00 87.50 294 GLU A O 1
ATOM 2333 N N . GLU A 1 295 ? -24.200 -8.607 5.393 1.00 87.56 295 GLU A N 1
ATOM 2334 C CA . GLU A 1 295 ? -24.710 -7.432 4.682 1.00 87.56 295 GLU A CA 1
ATOM 2335 C C . GLU A 1 295 ? -23.635 -6.345 4.523 1.00 87.56 295 GLU A C 1
ATOM 2337 O O . GLU A 1 295 ? -23.848 -5.354 3.815 1.00 87.56 295 GLU A O 1
ATOM 2342 N N . LEU A 1 296 ? -22.465 -6.513 5.157 1.00 87.38 296 LEU A N 1
ATOM 2343 C CA . LEU A 1 296 ? -21.365 -5.569 5.031 1.00 87.38 296 LEU A CA 1
ATOM 2344 C C . LEU A 1 296 ? -20.885 -5.519 3.577 1.00 87.38 296 LEU A C 1
ATOM 2346 O O . LEU A 1 296 ? -20.367 -6.485 3.023 1.00 87.38 296 LEU A O 1
ATOM 2350 N N . ASN A 1 297 ? -21.007 -4.345 2.963 1.00 85.25 297 ASN A N 1
ATOM 2351 C CA . ASN A 1 297 ? -20.607 -4.151 1.579 1.00 85.25 297 ASN A CA 1
ATOM 2352 C C . ASN A 1 297 ? -19.079 -4.282 1.428 1.00 85.25 297 ASN A C 1
ATOM 2354 O O . ASN A 1 297 ? -18.326 -3.500 2.011 1.00 85.25 297 ASN A O 1
ATOM 2358 N N . MET A 1 298 ? -18.632 -5.251 0.627 1.00 84.75 298 MET A N 1
ATOM 2359 C CA . MET A 1 298 ? -17.217 -5.519 0.329 1.00 84.75 298 MET A CA 1
ATOM 2360 C C . MET A 1 298 ? -16.810 -5.076 -1.085 1.00 84.75 298 MET A C 1
ATOM 2362 O O . MET A 1 298 ? -15.786 -5.517 -1.596 1.00 84.75 298 MET A O 1
ATOM 2366 N N . THR A 1 299 ? -17.607 -4.217 -1.730 1.00 83.31 299 THR A N 1
ATOM 2367 C CA . THR A 1 299 ? -17.333 -3.727 -3.088 1.00 83.31 299 THR A CA 1
ATOM 2368 C C . THR A 1 299 ? -16.008 -2.977 -3.115 1.00 83.31 299 THR A C 1
ATOM 2370 O O . THR A 1 299 ? -15.800 -2.017 -2.365 1.00 83.31 299 THR A O 1
ATOM 2373 N N . GLU A 1 300 ? -15.135 -3.406 -4.017 1.00 75.75 300 GLU A N 1
ATOM 2374 C CA . GLU A 1 300 ? -13.860 -2.763 -4.295 1.00 75.75 300 GLU A CA 1
ATOM 2375 C C . GLU A 1 300 ? -14.087 -1.558 -5.223 1.00 75.75 300 GLU A C 1
ATOM 2377 O O . GLU A 1 300 ? -14.948 -1.570 -6.110 1.00 75.75 300 GLU A O 1
ATOM 2382 N N . SER A 1 301 ? -13.338 -0.490 -4.992 1.00 73.00 301 SER A N 1
ATOM 2383 C CA . SER A 1 301 ? -13.072 0.508 -6.022 1.00 73.00 301 SER A CA 1
ATOM 2384 C C . SER A 1 301 ? -11.769 0.099 -6.745 1.00 73.00 301 SER A C 1
ATOM 2386 O O . SER A 1 301 ? -11.002 -0.691 -6.188 1.00 73.00 301 SER A O 1
ATOM 2388 N N . PHE A 1 302 ? -11.582 0.539 -8.003 1.00 63.12 302 PHE A N 1
ATOM 2389 C CA . PHE A 1 302 ? -10.434 0.169 -8.858 1.00 63.12 302 PHE A CA 1
ATOM 2390 C C . PHE A 1 302 ? -9.623 1.387 -9.354 1.00 63.12 302 PHE A C 1
ATOM 2392 O O . PHE A 1 302 ? -10.197 2.376 -9.809 1.00 63.12 302 PHE A O 1
ATOM 2399 N N . GLY A 1 303 ? -8.288 1.274 -9.306 1.00 61.97 303 GLY A N 1
ATOM 2400 C CA . GLY A 1 303 ? -7.256 2.259 -9.665 1.00 61.97 303 GLY A CA 1
ATOM 2401 C C . GLY A 1 303 ? -5.864 1.764 -9.223 1.00 61.97 303 GLY A C 1
ATOM 2402 O O . GLY A 1 303 ? -5.625 0.558 -9.263 1.00 61.97 303 GLY A O 1
ATOM 2403 N N . ILE A 1 304 ? -4.919 2.639 -8.822 1.00 61.00 304 ILE A N 1
ATOM 2404 C CA . ILE A 1 304 ? -3.551 2.184 -8.441 1.00 61.00 304 ILE A CA 1
ATOM 2405 C C . ILE A 1 304 ? -3.584 1.189 -7.275 1.00 61.00 304 ILE A C 1
ATOM 2407 O O . ILE A 1 304 ? -2.801 0.238 -7.249 1.00 61.00 304 ILE A O 1
ATOM 2411 N N . THR A 1 305 ? -4.486 1.402 -6.320 1.00 62.41 305 THR A N 1
ATOM 2412 C CA . THR A 1 305 ? -4.683 0.533 -5.160 1.00 62.41 305 THR A CA 1
ATOM 2413 C C . THR A 1 305 ? -6.151 0.216 -4.984 1.00 62.41 305 THR A C 1
ATOM 2415 O O . THR A 1 305 ? -6.915 1.129 -4.688 1.00 62.41 305 THR A O 1
ATOM 2418 N N . ALA A 1 306 ? -6.506 -1.067 -5.046 1.00 67.25 306 ALA A N 1
ATOM 2419 C CA . ALA A 1 306 ? -7.853 -1.517 -4.726 1.00 67.25 306 ALA A CA 1
ATOM 2420 C C . ALA A 1 306 ? -8.196 -1.166 -3.270 1.00 67.25 306 ALA A C 1
ATOM 2422 O O . ALA A 1 306 ? -7.550 -1.644 -2.330 1.00 67.25 306 ALA A O 1
ATOM 2423 N N . GLY A 1 307 ? -9.203 -0.316 -3.094 1.00 68.81 307 GLY A N 1
ATOM 2424 C CA . GLY A 1 307 ? -9.723 0.101 -1.794 1.00 68.81 307 GLY A CA 1
ATOM 2425 C C . GLY A 1 307 ? -11.180 -0.308 -1.607 1.00 68.81 307 GLY A C 1
ATOM 2426 O O . GLY A 1 307 ? -11.853 -0.744 -2.541 1.00 68.81 307 GLY A O 1
ATOM 2427 N N . ARG A 1 308 ? -11.713 -0.131 -0.395 1.00 81.19 308 ARG A N 1
ATOM 2428 C CA . ARG A 1 308 ? -13.166 -0.218 -0.198 1.00 81.19 308 ARG A CA 1
ATOM 2429 C C . ARG A 1 308 ? -13.826 0.952 -0.920 1.00 81.19 308 ARG A C 1
ATOM 2431 O O . ARG A 1 308 ? -13.465 2.097 -0.672 1.00 81.19 308 ARG A O 1
ATOM 2438 N N . LYS A 1 309 ? -14.838 0.674 -1.745 1.00 79.69 309 LYS A N 1
ATOM 2439 C CA . LYS A 1 309 ? -15.622 1.721 -2.420 1.00 79.69 309 LYS A CA 1
ATOM 2440 C C . LYS A 1 309 ? -16.389 2.612 -1.440 1.00 79.69 309 LYS A C 1
ATOM 2442 O O . LYS A 1 309 ? -16.650 3.773 -1.733 1.00 79.69 309 LYS A O 1
ATOM 2447 N N . TYR A 1 310 ? -16.777 2.048 -0.299 1.00 84.56 310 TYR A N 1
ATOM 2448 C CA . TYR A 1 310 ? -17.538 2.735 0.736 1.00 84.56 310 TYR A CA 1
ATOM 2449 C C . TYR A 1 310 ? -16.802 2.673 2.069 1.00 84.56 310 TYR A C 1
ATOM 2451 O O . TYR A 1 310 ? -16.278 1.619 2.459 1.00 84.56 310 TYR A O 1
ATOM 2459 N N . ASP A 1 311 ? -16.821 3.799 2.778 1.00 87.56 311 ASP A N 1
ATOM 2460 C CA . ASP A 1 311 ? -16.233 3.923 4.104 1.00 87.56 311 ASP A CA 1
ATOM 2461 C C . ASP A 1 311 ? -16.777 2.865 5.069 1.00 87.56 311 ASP A C 1
ATOM 2463 O O . ASP A 1 311 ? -17.959 2.510 5.065 1.00 87.56 311 ASP A O 1
ATOM 2467 N N . LEU A 1 312 ? -15.887 2.340 5.908 1.00 90.06 312 LEU A N 1
ATOM 2468 C CA . LEU A 1 312 ? -16.233 1.395 6.954 1.00 90.06 312 LEU A CA 1
ATOM 2469 C C . LEU A 1 312 ? -16.682 2.171 8.193 1.00 90.06 312 LEU A C 1
ATOM 2471 O O . LEU A 1 312 ? -15.860 2.748 8.904 1.00 90.06 312 LEU A O 1
ATOM 2475 N N . CYS A 1 313 ? -17.986 2.165 8.454 1.00 94.56 313 CYS A N 1
ATOM 2476 C CA . CYS A 1 313 ? -18.580 2.780 9.637 1.00 94.56 313 CYS A CA 1
ATOM 2477 C C . CYS A 1 313 ? -18.960 1.709 10.664 1.00 94.56 313 CYS A C 1
ATOM 2479 O O . CYS A 1 313 ? -19.731 0.804 10.350 1.00 94.56 313 CYS A O 1
ATOM 2481 N N . LEU A 1 314 ? -18.440 1.820 11.887 1.00 93.88 314 LEU A N 1
ATOM 2482 C CA . LEU A 1 314 ? -18.624 0.841 12.963 1.00 93.88 314 LEU A CA 1
ATOM 2483 C C . LEU A 1 314 ? -18.933 1.529 14.292 1.00 93.88 314 LEU A C 1
ATOM 2485 O O . LEU A 1 314 ? -18.585 2.689 14.494 1.00 93.88 314 LEU A O 1
ATOM 2489 N N . ILE A 1 315 ? -19.559 0.799 15.211 1.00 95.62 315 ILE A N 1
ATOM 2490 C CA . ILE A 1 315 ? -19.760 1.223 16.598 1.00 95.62 315 ILE A CA 1
ATOM 2491 C C . ILE A 1 315 ? -18.716 0.504 17.466 1.00 95.62 315 ILE A C 1
ATOM 2493 O O . ILE A 1 315 ? -18.761 -0.730 17.535 1.00 95.62 315 ILE A O 1
ATOM 2497 N N . PRO A 1 316 ? -17.780 1.229 18.107 1.00 95.25 316 PRO A N 1
ATOM 2498 C CA . PRO A 1 316 ? -16.808 0.629 19.008 1.00 95.25 316 PRO A CA 1
ATOM 2499 C C . PRO A 1 316 ? -17.444 0.291 20.360 1.00 95.25 316 PRO A C 1
ATOM 2501 O O . PRO A 1 316 ? -18.257 1.053 20.895 1.00 95.25 316 PRO A O 1
ATOM 2504 N N . ILE A 1 317 ? -17.025 -0.838 20.924 1.00 93.25 317 ILE A N 1
ATOM 2505 C CA . ILE A 1 317 ? -17.320 -1.269 22.291 1.00 93.25 317 ILE A CA 1
ATOM 2506 C C . ILE A 1 317 ? -15.983 -1.412 23.000 1.00 93.25 317 ILE A C 1
ATOM 2508 O O . ILE A 1 317 ? -15.157 -2.230 22.588 1.00 93.25 317 ILE A O 1
ATOM 2512 N N . THR A 1 318 ? -15.752 -0.617 24.041 1.00 91.12 318 THR A N 1
ATOM 2513 C CA . THR A 1 318 ? -14.465 -0.635 24.735 1.00 91.12 318 THR A CA 1
ATOM 2514 C C . THR A 1 318 ? -14.336 -1.930 25.529 1.00 91.12 318 THR A C 1
ATOM 2516 O O . THR A 1 318 ? -15.162 -2.232 26.396 1.00 91.12 318 THR A O 1
ATOM 2519 N N . ARG A 1 319 ? -13.268 -2.690 25.281 1.00 84.38 319 ARG A N 1
ATOM 2520 C CA . ARG A 1 319 ? -12.904 -3.820 26.136 1.00 84.38 319 ARG A CA 1
ATOM 2521 C C . ARG A 1 319 ? -12.337 -3.269 27.434 1.00 84.38 319 ARG A C 1
ATOM 2523 O O . ARG A 1 319 ? -11.237 -2.726 27.470 1.00 84.38 319 ARG A O 1
ATOM 2530 N N . ARG A 1 320 ? -13.114 -3.379 28.510 1.00 69.94 320 ARG A N 1
ATOM 2531 C CA . ARG A 1 320 ? -12.620 -3.098 29.858 1.00 69.94 320 ARG A CA 1
ATOM 2532 C C . ARG A 1 320 ? -11.752 -4.279 30.279 1.00 69.94 320 ARG A C 1
ATOM 2534 O O . ARG A 1 320 ? -12.285 -5.346 30.567 1.00 69.94 320 ARG A O 1
ATOM 2541 N N . THR A 1 321 ? -10.439 -4.093 30.222 1.00 55.06 321 THR A N 1
ATOM 2542 C CA . THR A 1 321 ? -9.465 -4.974 30.879 1.00 55.06 321 THR A CA 1
ATOM 2543 C C . THR A 1 321 ? -9.467 -4.743 32.376 1.00 55.06 321 THR A C 1
ATOM 2545 O O . THR A 1 321 ? -9.507 -3.548 32.755 1.00 55.06 321 THR A O 1
#

Secondary structure (DSSP, 8-state):
-HHIIIIITTTTT------HHHHHHTTTT-STTTSPSSHHHHHHHHIIIIIISSHHHHHHTHHHHHHHHHHHHHHHHTTTTS-EEHHHHHHHHHHHHHHHHHHSS--TTHHHHHHHHHHHHHHHTS--HHHH-TT-GGG--------HHHHHHHHHHSSS----SHHHHHHHHHHHT-HHHHHHHHHHHHHHTTSS---EEETTEEE-TT------HHHHHT-TTTSTTTTS--GGGGTT----SSSS-TT--TT--GGGS-TTHHHHHHHHHHHHHHHHHHEEEE-GGG--GGGS--PEE-SSS-EESS--EEEEEE---

Sequence (321 aa):
MTKEIMKTNDFTFCDRPNLLLSTILTYNATDIAFSTYGEHWRQIRKICVIELLNAKSVQSFRSIREEEVSNLVKSISASEGSVVNLTHKILATTYGIIAQTAFGKRNIRQEAFKLAIDEALTLLGGVCIVDLYPSIKMLQRHPLADDNLKAVIQHLFTAGGETSSGAVLWATSEMVKNPKVMEEAQVEVRRVFDGKGERCQINGYEIPAKTRIVVNAWAIGRNPRYWIEADSFKPERFVNSLIDFKGTDFEYIPFGAGRRMCPGIAFAIPNVELPLAQLLYNFDWKLPNGMKNEELNMTESFGITAGRKYDLCLIPITRRT

Organism: Trifolium pratense (NCBI:txid57577)

pLDDT: mean 77.25, std 16.61, range [33.84, 97.0]

Solvent-accessible surface area (backbone atoms only — not comparable to full-atom values): 18522 Å² total; per-residue (Å²): 107,69,56,50,44,35,60,75,38,24,79,81,62,51,58,45,78,91,40,65,63,49,28,64,72,18,51,68,24,58,18,79,82,47,23,53,72,50,70,68,36,51,51,48,46,44,46,43,36,67,62,58,33,21,72,68,45,43,55,68,45,44,63,55,45,53,49,41,43,50,52,49,52,53,58,48,60,76,37,53,80,35,85,37,60,47,47,62,52,51,50,52,38,53,52,47,39,52,44,28,72,74,67,76,42,90,55,97,50,53,64,64,48,50,52,54,29,42,51,52,10,19,56,65,26,30,84,55,67,52,69,56,35,76,80,52,61,87,77,64,80,76,90,85,83,90,54,69,70,58,14,45,58,47,52,79,56,43,70,70,31,51,37,71,80,70,64,62,60,56,54,54,56,56,33,68,75,33,61,67,60,38,51,54,39,51,53,46,43,54,55,71,40,69,53,96,50,73,68,47,71,57,99,87,41,81,41,61,31,62,63,87,81,81,82,62,54,71,59,45,56,45,29,66,92,83,27,84,68,31,90,53,96,58,75,67,73,54,63,96,44,88,75,48,56,84,34,80,34,78,64,36,39,92,43,39,34,49,92,74,31,53,60,52,53,70,49,48,50,61,68,48,50,51,51,51,51,52,48,63,66,42,38,46,80,42,57,59,96,80,52,54,82,88,71,58,83,79,55,68,37,64,34,78,34,76,40,70,63,59,80,49,57,33,22,40,40,74,55,84,126

Mean predicted aligned error: 10.69 Å

Nearest PDB structures (foldseek):
  7cb9-assembly1_A  TM=7.870E-01  e=3.828E-14  Salvia miltiorrhiza
  7x2q-assembly2_B  TM=7.850E-01  e=1.275E-12  Salvia miltiorrhiza
  8fda-assembly3_C  TM=7.177E-01  e=3.835E-08  Homo sapiens
  4wnu-assembly1_A  TM=7.449E-01  e=2.584E-07  Homo sapiens
  8w1k-assembly3_C  TM=6.045E-01  e=1.346E-03  Corynebacterium lipophiloflavum

=== Feature glossary ===
Key to the feature types in this record:

Secondary structure (8-state, DSSP). Secondary structure is the local, repeating backbone conformation. DSSP classifies it into eight states by reading the hydrogen-bond network: three helix types (H, G, I), two β types (E, B), two non-regular types (T, S), and unstructured coil (-).

Backbone torsions (φ/ψ). Backbone dihedral angles. Every residue except chain termini has a φ (preceding-C → N → Cα → C) and a ψ (N → Cα → C → next-N). They are reported in degrees following the IUPAC sign convention. Secondary structure is essentially a statement about which (φ, ψ) basin each residue occupies.

Predicted aligned error. Predicted Aligned Error (PAE) is an AlphaFold confidence matrix: entry (i, j) is the expected error in the position of residue j, in ångströms, when the prediction is superimposed on the true structure at residue i. Low PAE within a block of residues means that block is internally rigid and well-predicted; high PAE between two blocks means their relative placement is uncertain even if each block individually is confident.

B-factor. B-factor (Debye–Waller factor) reflects atomic displacement in the crystal lattice. It is an experimental observable (units Å²), not a prediction; low values mean the atom is pinned down, high values mean it moves or is heterogeneous across the crystal.

Secondary structure (3-state, P-SEA). Three-state secondary structure (P-SEA) collapses the eight DSSP classes into helix (a), strand (b), and coil (c). P-SEA assigns these from Cα geometry alone — distances and angles — without requiring backbone oxygens, so it works on any Cα trace.

Sequence. Primary structure: the covalent order of the twenty standard amino acids along the backbone. Two proteins with the same sequence will (almost always) fold to the same structure; two with 30% identity often share a fold but not the details.

pLDDT. pLDDT is the predicted lDDT-Cα score: AlphaFold's confidence that the local environment of each residue (all inter-atomic distances within 15 Å) is correctly placed. It is a per-residue number between 0 and 100, with higher meaning more reliable.

InterPro / GO / CATH / organism. Functional annotations link the protein to curated databases. InterPro entries identify conserved domains and families by matching the sequence against member-database signatures (Pfam, PROSITE, CDD, …). Gene Ontology (GO) terms describe molecular function, biological process, and cellular component in a controlled vocabulary. CATH places the structure in a hierarchical fold classification (Class/Architecture/Topology/Homologous-superfamily). The organism is the source species.

Contact-map, Ramachandran, and PAE plots. Three diagnostic plots accompany the record. The Cα contact map visualizes the tertiary structure as a 2D adjacency matrix (8 Å cutoff, sequence-local contacts suppressed). The Ramachandran plot shows the distribution of backbone (φ, ψ) torsions, with points in the α and β basins reflecting secondary structure content. The PAE plot shows AlphaFold's inter-residue confidence as a color matrix.

mmCIF coordinates. The mmCIF table is the protein's shape written out atom by atom. For each backbone N, Cα, C, and carbonyl O, it records an (x, y, z) coordinate triple in Å plus the residue type, chain letter, and residue number.

Radius of gyration, Cα contacts, bounding box. Three whole-structure scalars: the radius of gyration (RMS distance of Cα from centroid, in Å), the count of Cα–Cα contacts (pairs closer than 8 Å and separated by more than four residues in sequence — i.e. tertiary, not local, contacts), and the bounding-box dimensions. Together they distinguish compact globular folds from extended fibres or disordered chains.

Foldseek 3Di. The Foldseek 3Di string encodes local tertiary geometry as a 20-letter alphabet — one character per residue — derived from the relative positions of nearby Cα atoms. Unlike the amino-acid sequence, 3Di is a direct function of the 3D structure, so two proteins with the same fold have similar 3Di strings even at low sequence identity.

Rendered structure images. Six rendered views show the 3D structure from the faces of a cube — i.e. along ±x, ±y, ±z. Rendering representation is drawn randomly per protein from cartoon (secondary-structure ribbons), sticks (backbone bonds), or molecular surface; coloring is either N→C rainbow (blue at the N-terminus through red at the C-terminus) or one color per chain.

Nearest PDB structures. The Foldseek neighbor list gives the closest experimentally determined structures in the PDB, ranked by structural alignment. TM-score near 1 means near-identical fold; near 0.3 means only rough topology match. This is how one finds what a novel AlphaFold prediction most resembles in the solved-structure universe.

Solvent-accessible surface area. SASA measures how much of the protein is reachable by solvent. It is computed by rolling a water-sized probe over the atomic surface and summing the exposed area (Å²). Per-residue SASA distinguishes core (buried, low SASA) from surface (exposed, high SASA) residues; total SASA is a whole-molecule size measure.